Protein AF-E9GP07-F1 (afdb_monomer)

Secondary structure (DSSP, 8-state):
----HHHHHTTT-HHHHHHHHTTS-HHHHHHHHHH-HHHHHHHHTSHHHHHHHHHTTTT--TTTTHHHHTS-S-TT-----HHHHHHHHHHHHHHHHHHHTT---------S-EEEEEE-SSEEEEEEEETTEEEEEEEETTT--EEEEEEESS-EEEEEEEE-SS-EEEEEEE-------

Structure (mmCIF, N/CA/C/O backbone):
data_AF-E9GP07-F1
#
_entry.id   AF-E9GP07-F1
#
loop_
_atom_site.group_PDB
_atom_site.id
_atom_site.type_symbol
_atom_site.label_atom_id
_atom_site.label_alt_id
_atom_site.label_comp_id
_atom_site.label_asym_id
_atom_site.label_entity_id
_atom_site.label_seq_id
_atom_site.pdbx_PDB_ins_code
_atom_site.Cartn_x
_atom_site.Cartn_y
_atom_site.Cartn_z
_atom_site.occupancy
_atom_site.B_iso_or_equiv
_atom_site.auth_seq_id
_atom_site.auth_comp_id
_atom_site.auth_asym_id
_atom_site.auth_atom_id
_atom_site.pdbx_PDB_model_num
ATOM 1 N N . MET A 1 1 ? -20.329 -13.373 42.675 1.00 46.16 1 MET A N 1
ATOM 2 C CA . MET A 1 1 ? -19.946 -12.043 43.193 1.00 46.16 1 MET A CA 1
ATOM 3 C C . MET A 1 1 ? -19.201 -11.348 42.064 1.00 46.16 1 MET A C 1
ATOM 5 O O . MET A 1 1 ? -18.025 -11.612 41.874 1.00 46.16 1 MET A O 1
ATOM 9 N N . GLU A 1 2 ? -19.909 -10.598 41.220 1.00 57.47 2 GLU A N 1
ATOM 10 C CA . GLU A 1 2 ? -19.306 -9.927 40.061 1.00 57.47 2 GLU A CA 1
ATOM 11 C C . GLU A 1 2 ? -18.893 -8.513 40.472 1.00 57.47 2 GLU A C 1
ATOM 13 O O . GLU A 1 2 ? -19.737 -7.681 40.803 1.00 57.47 2 GLU A O 1
ATOM 18 N N . SER A 1 3 ? -17.588 -8.248 40.511 1.00 62.50 3 SER A N 1
ATOM 19 C CA . SER A 1 3 ? -17.051 -6.908 40.727 1.00 62.50 3 SER A CA 1
ATOM 20 C C . SER A 1 3 ? -16.737 -6.266 39.378 1.00 62.50 3 SER A C 1
ATOM 22 O O . SER A 1 3 ? -16.090 -6.858 38.515 1.00 62.50 3 SER A O 1
ATOM 24 N N . ASN A 1 4 ? -17.193 -5.03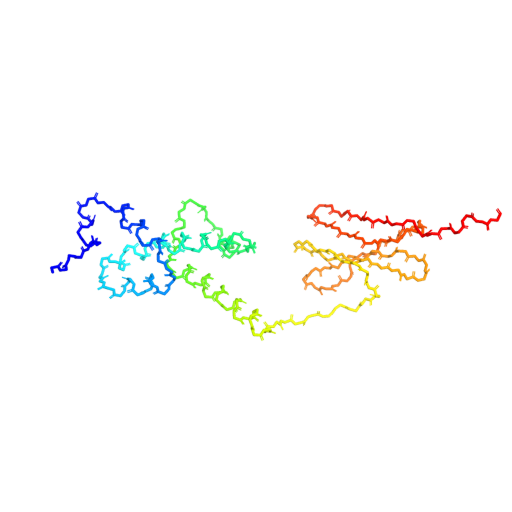0 39.171 1.00 67.75 4 ASN A N 1
ATOM 25 C CA . ASN A 1 4 ? -16.817 -4.259 37.990 1.00 67.75 4 ASN A CA 1
ATOM 26 C C . ASN A 1 4 ? -15.372 -3.766 38.164 1.00 67.75 4 ASN A C 1
ATOM 28 O O . ASN A 1 4 ? -15.100 -2.744 38.801 1.00 67.75 4 ASN A O 1
ATOM 32 N N . ILE A 1 5 ? -14.445 -4.551 37.614 1.00 68.75 5 ILE A N 1
ATOM 33 C CA . ILE A 1 5 ? -12.998 -4.374 37.756 1.00 68.75 5 ILE A CA 1
ATOM 34 C C . ILE A 1 5 ? -12.581 -2.968 37.299 1.00 68.75 5 ILE A C 1
ATOM 36 O O . ILE A 1 5 ? -11.871 -2.275 38.020 1.00 68.75 5 ILE A O 1
ATOM 40 N N . LEU A 1 6 ? -13.077 -2.479 36.157 1.00 63.72 6 LEU A N 1
ATOM 41 C CA . LEU A 1 6 ? -12.648 -1.177 35.631 1.00 63.72 6 LEU A CA 1
ATOM 42 C C . LEU A 1 6 ? -13.259 0.022 36.376 1.00 63.72 6 LEU A C 1
ATOM 44 O O . LEU A 1 6 ? -12.594 1.053 36.492 1.00 63.72 6 LEU A O 1
ATOM 48 N N . SER A 1 7 ? -14.479 -0.084 36.923 1.00 63.19 7 SER A N 1
ATOM 49 C CA . SER A 1 7 ? -15.026 0.991 37.771 1.00 63.19 7 SER A CA 1
ATOM 50 C C . SER A 1 7 ? -14.330 1.055 39.130 1.00 63.19 7 SER A C 1
ATOM 52 O O . SER A 1 7 ? -14.146 2.141 39.672 1.00 63.19 7 SER A O 1
ATOM 54 N N . SER A 1 8 ? -13.903 -0.096 39.660 1.00 61.50 8 SER A N 1
ATOM 55 C CA . SER A 1 8 ? -13.108 -0.179 40.889 1.00 61.50 8 SER A CA 1
ATOM 56 C C . SER A 1 8 ? -11.694 0.389 40.692 1.00 61.50 8 SER A C 1
ATOM 58 O O . SER A 1 8 ? -11.191 1.114 41.548 1.00 61.50 8 SER A O 1
ATOM 60 N N . LEU A 1 9 ? -11.087 0.169 39.520 1.00 59.34 9 LEU A N 1
ATOM 61 C CA . LEU A 1 9 ? -9.743 0.659 39.189 1.00 59.34 9 LEU A CA 1
ATOM 62 C C . LEU A 1 9 ? -9.657 2.181 38.996 1.00 59.34 9 LEU A C 1
ATOM 64 O O . LEU A 1 9 ? -8.570 2.747 39.131 1.00 59.34 9 LEU A O 1
ATOM 68 N N . LYS A 1 10 ? -10.773 2.877 38.731 1.00 53.59 10 LYS A N 1
ATOM 69 C CA . LYS A 1 10 ? -10.783 4.348 38.604 1.00 53.59 10 LYS A CA 1
ATOM 70 C C . LYS A 1 10 ? -10.413 5.055 39.919 1.00 53.59 10 LYS A C 1
ATOM 72 O O . LYS A 1 10 ? -9.945 6.187 39.876 1.00 53.59 10 LYS A O 1
ATOM 77 N N . GLY A 1 11 ? -10.564 4.375 41.059 1.00 58.78 11 GLY A N 1
ATOM 78 C CA . GLY A 1 11 ? -10.185 4.879 42.381 1.00 58.78 11 GLY A CA 1
ATOM 79 C C . GLY A 1 11 ? -8.678 4.909 42.673 1.00 58.78 11 GLY A C 1
ATOM 80 O O . GLY A 1 11 ? -8.304 5.424 43.720 1.00 58.78 11 GLY A O 1
ATOM 81 N N . GLY A 1 12 ? -7.807 4.392 41.789 1.00 60.41 12 GLY A N 1
ATOM 82 C CA . GLY A 1 12 ? -6.355 4.437 42.042 1.00 60.41 12 GLY A CA 1
ATOM 83 C C . GLY A 1 12 ? -5.403 3.936 40.947 1.00 60.41 12 GLY A C 1
ATOM 84 O O . GLY A 1 12 ? -4.208 4.204 41.035 1.00 60.41 12 GLY A O 1
ATOM 85 N N . TYR A 1 13 ? -5.876 3.254 39.895 1.00 73.31 13 TYR A N 1
ATOM 86 C CA . TYR A 1 13 ? -4.998 2.595 38.909 1.00 73.31 13 TYR A CA 1
ATOM 87 C C . TYR A 1 13 ? -5.449 2.782 37.444 1.00 73.31 13 TYR A C 1
ATOM 89 O O . TYR A 1 13 ? -5.662 1.801 36.724 1.00 73.31 13 TYR A O 1
ATOM 97 N N . PRO A 1 14 ? -5.551 4.027 36.937 1.00 72.38 14 PRO A N 1
ATOM 98 C CA . PRO A 1 14 ? -5.977 4.299 35.556 1.00 72.38 14 PRO A CA 1
ATOM 99 C C . PRO A 1 14 ? -5.078 3.640 34.491 1.00 72.38 14 PRO A C 1
ATOM 101 O O . PRO A 1 14 ? -5.548 3.272 33.417 1.00 72.38 14 PRO A O 1
ATOM 104 N N . HIS A 1 15 ? -3.799 3.421 34.802 1.00 76.25 15 HIS A N 1
ATOM 105 C CA . HIS A 1 15 ? -2.839 2.749 33.924 1.00 76.25 15 HIS A CA 1
ATOM 106 C C . HIS A 1 15 ? -3.145 1.254 33.718 1.00 76.25 15 HIS A C 1
ATOM 108 O O . HIS A 1 15 ? -2.849 0.710 32.654 1.00 76.25 15 HIS A O 1
ATOM 114 N N . LEU A 1 16 ? -3.742 0.575 34.708 1.00 80.00 16 LEU A N 1
ATOM 115 C CA . LEU A 1 16 ? -4.163 -0.823 34.566 1.00 80.00 16 LEU A CA 1
ATOM 116 C C . LEU A 1 16 ? -5.397 -0.928 33.672 1.00 80.00 16 LEU A C 1
ATOM 118 O O . LEU A 1 16 ? -5.419 -1.764 32.772 1.00 80.00 16 LEU A O 1
ATOM 122 N N . THR A 1 17 ? -6.370 -0.031 33.858 1.00 79.12 17 THR A N 1
ATOM 123 C CA . THR A 1 17 ? -7.531 0.104 32.965 1.00 79.12 17 THR A CA 1
ATOM 124 C C . THR A 1 17 ? -7.086 0.300 31.518 1.00 79.12 17 THR A C 1
ATOM 126 O O . THR A 1 17 ? -7.582 -0.378 30.620 1.00 79.12 17 THR A O 1
ATOM 129 N N . GLU A 1 18 ? -6.085 1.154 31.291 1.00 78.75 18 GLU A N 1
ATOM 130 C CA . GLU A 1 18 ? -5.510 1.357 29.962 1.00 78.75 18 GLU A CA 1
ATOM 131 C C . GLU A 1 18 ? -4.877 0.087 29.390 1.00 78.75 18 GLU A C 1
ATOM 133 O O . GLU A 1 18 ? -5.113 -0.254 28.233 1.00 78.75 18 GLU A O 1
ATOM 138 N N . LYS A 1 19 ? -4.073 -0.632 30.182 1.00 82.88 19 LYS A N 1
ATOM 139 C CA . LYS A 1 19 ? -3.440 -1.881 29.735 1.00 82.88 19 LYS A CA 1
ATOM 140 C C . LYS A 1 19 ? -4.476 -2.930 29.345 1.00 82.88 19 LYS A C 1
ATOM 142 O O . LYS A 1 19 ? -4.320 -3.538 28.295 1.00 82.88 19 LYS A O 1
ATOM 147 N N . ILE A 1 20 ? -5.528 -3.102 30.145 1.00 85.31 20 ILE A N 1
ATOM 148 C CA . ILE A 1 20 ? -6.597 -4.072 29.877 1.00 85.31 20 ILE A CA 1
ATOM 149 C C . ILE A 1 20 ? -7.334 -3.717 28.582 1.00 85.31 20 ILE A C 1
ATOM 151 O O . ILE A 1 20 ? -7.497 -4.573 27.718 1.00 85.31 20 ILE A O 1
ATOM 155 N N . LEU A 1 21 ? -7.735 -2.453 28.410 1.00 84.56 21 LEU A N 1
ATOM 156 C CA . LEU A 1 21 ? -8.464 -2.021 27.213 1.00 84.56 21 LEU A CA 1
ATOM 157 C C . LEU A 1 21 ? -7.617 -2.110 25.936 1.00 84.56 21 LEU A C 1
ATOM 159 O O . LEU A 1 21 ? -8.155 -2.392 24.871 1.00 84.56 21 LEU A O 1
ATOM 163 N N . ASN A 1 22 ? -6.296 -1.941 26.035 1.00 83.19 22 ASN A N 1
ATOM 164 C CA . ASN A 1 22 ? -5.383 -2.107 24.900 1.00 83.19 22 ASN A CA 1
ATOM 165 C C . ASN A 1 22 ? -5.194 -3.570 24.454 1.00 83.19 22 ASN A C 1
ATOM 167 O O . ASN A 1 22 ? -4.607 -3.796 23.399 1.00 83.19 22 ASN A O 1
ATOM 171 N N . LEU A 1 23 ? -5.672 -4.557 25.222 1.00 85.25 23 LEU A N 1
ATOM 172 C CA . LEU A 1 23 ? -5.679 -5.967 24.804 1.00 85.25 23 LEU A CA 1
ATOM 173 C C . LEU A 1 23 ? -6.883 -6.315 23.919 1.00 85.25 23 LEU A C 1
ATOM 175 O O . LEU A 1 23 ? -6.921 -7.396 23.335 1.00 85.25 23 LEU A O 1
ATOM 179 N N . LEU A 1 24 ? -7.877 -5.428 23.840 1.00 87.19 24 LEU A N 1
ATOM 180 C CA . LEU A 1 24 ? -9.113 -5.677 23.112 1.00 87.19 24 LEU A CA 1
ATOM 181 C C . LEU A 1 24 ? -8.926 -5.474 21.603 1.00 87.19 24 LEU A C 1
ATOM 183 O O . LEU A 1 24 ? -8.203 -4.585 21.151 1.00 87.19 24 LEU A O 1
ATOM 187 N N . ASP A 1 25 ? -9.627 -6.286 20.811 1.00 86.94 25 ASP A N 1
ATOM 188 C CA . ASP A 1 25 ? -9.796 -6.028 19.383 1.00 86.94 25 ASP A CA 1
ATOM 189 C C . ASP A 1 25 ? -10.806 -4.891 19.143 1.00 86.94 25 ASP A C 1
ATOM 191 O O . ASP A 1 25 ? -11.507 -4.457 20.057 1.00 86.94 25 ASP A O 1
ATOM 195 N N . ALA A 1 26 ? -10.905 -4.393 17.905 1.00 84.38 26 ALA A N 1
ATOM 196 C CA . ALA A 1 26 ? -11.781 -3.264 17.579 1.00 84.38 26 ALA A CA 1
ATOM 197 C C . ALA A 1 26 ? -13.243 -3.506 17.989 1.00 84.38 26 ALA A C 1
ATOM 199 O O . ALA A 1 26 ? -13.906 -2.603 18.501 1.00 84.38 26 ALA A O 1
ATOM 200 N N . ARG A 1 27 ? -13.741 -4.736 17.804 1.00 87.06 27 ARG A N 1
ATOM 201 C CA . ARG A 1 27 ? -15.116 -5.100 18.155 1.00 87.06 27 ARG A CA 1
ATOM 202 C C . ARG A 1 27 ? -15.321 -5.136 19.665 1.00 87.06 27 ARG A C 1
ATOM 204 O O . ARG A 1 27 ? -16.298 -4.571 20.151 1.00 87.06 27 ARG A O 1
ATOM 211 N N . SER A 1 28 ? -14.412 -5.759 20.413 1.00 90.44 28 SER A N 1
ATOM 212 C CA . SER A 1 28 ? -14.499 -5.799 21.875 1.00 90.44 28 SER A CA 1
ATOM 213 C C . SER A 1 28 ? -14.303 -4.414 22.482 1.00 90.44 28 SER A C 1
ATOM 215 O O . SER A 1 28 ? -14.985 -4.085 23.446 1.00 90.44 28 SER A O 1
ATOM 217 N N . LEU A 1 29 ? -13.455 -3.570 21.889 1.00 88.06 29 LEU A N 1
ATOM 218 C CA . LEU A 1 29 ? -13.275 -2.178 22.297 1.00 88.06 29 LEU A CA 1
ATOM 219 C C . LEU A 1 29 ? -14.539 -1.340 22.037 1.00 88.06 29 LEU A C 1
ATOM 221 O O . LEU A 1 29 ? -14.928 -0.546 22.888 1.00 88.06 29 LEU A O 1
ATOM 225 N N . ALA A 1 30 ? -15.227 -1.549 20.910 1.00 86.75 30 ALA A N 1
ATOM 226 C CA . ALA A 1 30 ? -16.520 -0.915 20.642 1.00 86.75 30 ALA A CA 1
ATOM 227 C C . ALA A 1 30 ? -17.613 -1.391 21.617 1.00 86.75 30 ALA A C 1
ATOM 229 O O . ALA A 1 30 ? -18.375 -0.581 22.140 1.00 86.75 30 ALA A O 1
ATOM 230 N N . ASN A 1 31 ? -17.658 -2.690 21.927 1.00 89.75 31 ASN A N 1
ATOM 231 C CA . ASN A 1 31 ? -18.582 -3.233 22.926 1.00 89.75 31 ASN A CA 1
ATOM 232 C C . ASN A 1 31 ? -18.287 -2.685 24.333 1.00 89.75 31 ASN A C 1
ATOM 234 O O . ASN A 1 31 ? -19.211 -2.366 25.078 1.00 89.75 31 ASN A O 1
ATOM 238 N N . ALA A 1 32 ? -17.008 -2.527 24.681 1.00 89.00 32 ALA A N 1
ATOM 239 C CA . ALA A 1 32 ? -16.541 -1.985 25.954 1.00 89.00 32 ALA A CA 1
ATOM 240 C C . ALA A 1 32 ? -17.069 -0.557 26.212 1.00 89.00 32 ALA A C 1
ATOM 242 O O . ALA A 1 32 ? -17.393 -0.207 27.346 1.00 89.00 32 ALA A O 1
ATOM 243 N N . GLU A 1 33 ? -17.252 0.260 25.173 1.00 86.69 33 GLU A N 1
ATOM 244 C CA . GLU A 1 33 ? -17.858 1.595 25.300 1.00 86.69 33 GLU A CA 1
ATOM 245 C C . GLU A 1 33 ? -19.346 1.573 25.662 1.00 86.69 33 GLU A C 1
ATOM 247 O O . GLU A 1 33 ? -19.865 2.554 26.199 1.00 86.69 33 GLU A O 1
ATOM 252 N N . LEU A 1 34 ? -20.045 0.481 25.350 1.00 88.44 34 LEU A N 1
ATOM 253 C CA . LEU A 1 34 ? -21.475 0.328 25.612 1.00 88.44 34 LEU A CA 1
ATOM 254 C C . LEU A 1 34 ? -21.757 -0.202 27.022 1.00 88.44 34 LEU A C 1
ATOM 256 O O . LEU A 1 34 ? -22.898 -0.142 27.469 1.00 88.44 34 LEU A O 1
ATOM 260 N N . VAL A 1 35 ? -20.728 -0.667 27.740 1.00 88.12 35 VAL A N 1
ATOM 261 C CA . VAL A 1 35 ? -20.861 -1.234 29.089 1.00 88.12 35 VAL A CA 1
ATOM 262 C C . VAL A 1 35 ? -21.339 -0.181 30.089 1.00 88.12 35 VAL A C 1
ATOM 264 O O . VAL A 1 35 ? -22.315 -0.399 30.803 1.00 88.12 35 VAL A O 1
ATOM 267 N N . CYS A 1 36 ? -20.669 0.976 30.165 1.00 84.81 36 CYS A N 1
ATOM 268 C CA . CYS A 1 36 ? -21.116 2.094 31.000 1.00 84.81 36 CYS A CA 1
ATOM 269 C C . CYS A 1 36 ? -20.471 3.435 30.604 1.00 84.81 36 CYS A C 1
ATOM 271 O O . CYS A 1 36 ? -19.483 3.492 29.869 1.00 84.81 36 CYS A O 1
ATOM 273 N N . ARG A 1 37 ? -20.990 4.547 31.157 1.00 83.44 37 ARG A N 1
ATOM 274 C CA . ARG A 1 37 ? -20.482 5.913 30.896 1.00 83.44 37 ARG A CA 1
ATOM 275 C C . ARG A 1 37 ? -18.993 6.077 31.214 1.00 83.44 37 ARG A C 1
ATOM 277 O O . ARG A 1 37 ? -18.308 6.843 30.544 1.00 83.44 37 ARG A O 1
ATOM 284 N N . GLN A 1 38 ? -18.491 5.371 32.226 1.00 79.75 38 GLN A N 1
ATOM 285 C CA . GLN A 1 38 ? -17.090 5.474 32.635 1.00 79.75 38 GLN A CA 1
ATOM 286 C C . GLN A 1 38 ? -16.150 4.823 31.618 1.00 79.75 38 GLN A C 1
ATOM 288 O O . GLN A 1 38 ? -15.154 5.435 31.245 1.00 79.75 38 GLN A O 1
ATOM 293 N N . TRP A 1 39 ? -16.489 3.625 31.138 1.00 83.12 39 TRP A N 1
ATOM 294 C CA . TRP A 1 39 ? -15.720 2.936 30.101 1.00 83.12 39 TRP A CA 1
ATOM 295 C C . TRP A 1 39 ? -15.730 3.743 28.806 1.00 83.12 39 TRP A C 1
ATOM 297 O O . TRP A 1 39 ? -14.682 3.987 28.213 1.00 83.12 39 TRP A O 1
ATOM 307 N N . ARG A 1 40 ? -16.907 4.262 28.433 1.00 84.62 40 ARG A N 1
ATOM 308 C CA . ARG A 1 40 ? -17.053 5.166 27.293 1.00 84.62 40 ARG A CA 1
ATOM 309 C C . ARG A 1 40 ? -16.152 6.390 27.409 1.00 84.62 40 ARG A C 1
ATOM 311 O O . ARG A 1 40 ? -15.483 6.720 26.442 1.00 84.62 40 ARG A O 1
ATOM 318 N N . SER A 1 41 ? -16.115 7.040 28.572 1.00 81.50 41 SER A N 1
ATOM 319 C CA . SER A 1 41 ? -15.253 8.205 28.810 1.00 81.50 41 SER A CA 1
ATOM 320 C C . SER A 1 41 ? -13.774 7.866 28.633 1.00 81.50 41 SER A C 1
ATOM 322 O O . SER A 1 41 ? -13.056 8.643 28.025 1.00 81.50 41 SER A O 1
ATOM 324 N N . PHE A 1 42 ? -13.328 6.707 29.120 1.00 79.12 42 PHE A N 1
ATOM 325 C CA . PHE A 1 42 ? -11.923 6.305 29.036 1.00 79.12 42 PHE A CA 1
ATOM 326 C C . PHE A 1 42 ? -11.488 5.958 27.601 1.00 79.12 42 PHE A C 1
ATOM 328 O O . PHE A 1 42 ? -10.364 6.232 27.188 1.00 79.12 42 PHE A O 1
ATOM 335 N N . ILE A 1 43 ? -12.385 5.356 26.820 1.00 81.56 43 ILE A N 1
ATOM 336 C CA . ILE A 1 43 ? -12.113 4.989 25.424 1.00 81.56 43 ILE A CA 1
ATOM 337 C C . ILE A 1 43 ? -12.259 6.211 24.495 1.00 81.56 43 ILE A C 1
ATOM 339 O O . ILE A 1 43 ? -11.525 6.326 23.508 1.00 81.56 43 ILE A O 1
ATOM 343 N N . ALA A 1 44 ? -13.161 7.146 24.822 1.00 74.56 44 ALA A N 1
ATOM 344 C CA . ALA A 1 44 ? -13.432 8.354 24.039 1.00 74.56 44 ALA A CA 1
ATOM 345 C C . ALA A 1 44 ? -12.222 9.291 23.904 1.00 74.56 44 ALA A C 1
ATOM 347 O O . ALA A 1 44 ? -12.115 9.967 22.880 1.00 74.56 44 ALA A O 1
ATOM 348 N N . ASP A 1 45 ? -11.280 9.254 24.853 1.00 69.75 45 ASP A N 1
ATOM 349 C CA . ASP A 1 45 ? -10.013 10.003 24.809 1.00 69.75 45 ASP A CA 1
ATOM 350 C C . ASP A 1 45 ? -9.095 9.591 23.634 1.00 69.75 45 ASP A C 1
ATOM 352 O O . ASP A 1 45 ? -8.000 10.128 23.467 1.00 69.75 45 ASP A O 1
ATOM 356 N N . GLY A 1 46 ? -9.493 8.607 22.815 1.00 64.62 46 GLY A N 1
ATOM 357 C CA . GLY A 1 46 ? -8.843 8.255 21.547 1.00 64.62 46 GLY A CA 1
ATOM 358 C C . GLY A 1 46 ? -7.526 7.487 21.694 1.00 64.62 46 GLY A C 1
ATOM 359 O O . GLY A 1 46 ? -7.068 6.860 20.740 1.00 64.62 46 GLY A O 1
ATOM 360 N N . ARG A 1 47 ? -6.936 7.450 22.896 1.00 74.00 47 ARG A N 1
ATOM 361 C CA . ARG A 1 47 ? -5.661 6.768 23.190 1.00 74.00 47 ARG A CA 1
ATOM 362 C C . ARG A 1 47 ? -5.717 5.260 22.940 1.00 74.00 47 ARG A C 1
ATOM 364 O O . ARG A 1 47 ? -4.764 4.710 22.391 1.00 74.00 47 ARG A O 1
ATOM 371 N N . CYS A 1 48 ? -6.832 4.613 23.287 1.00 77.94 48 CYS A N 1
ATOM 372 C CA . CYS A 1 48 ? -7.022 3.176 23.063 1.00 77.94 48 CYS A CA 1
ATOM 373 C C . CYS A 1 48 ? -7.083 2.851 21.561 1.00 77.94 48 CYS A C 1
ATOM 375 O O . CYS A 1 48 ? -6.401 1.944 21.096 1.00 77.94 48 CYS A O 1
ATOM 377 N N . TRP A 1 49 ? -7.820 3.648 20.779 1.00 79.88 49 TRP A N 1
ATOM 378 C CA . TRP A 1 49 ? -7.908 3.481 19.324 1.00 79.88 49 TRP A CA 1
ATOM 379 C C . TRP A 1 49 ? -6.582 3.779 18.616 1.00 79.88 49 TRP A C 1
ATOM 381 O O . TRP A 1 49 ? -6.178 3.017 17.739 1.00 79.88 49 TRP A O 1
ATOM 391 N N . LYS A 1 50 ? -5.862 4.825 19.047 1.00 78.38 50 LYS A N 1
ATOM 392 C CA . LYS A 1 50 ? -4.500 5.127 18.581 1.00 78.38 50 LYS A CA 1
ATOM 393 C C . LYS A 1 50 ? -3.564 3.940 18.797 1.00 78.38 50 LYS A C 1
ATOM 395 O O . LYS A 1 50 ? -2.906 3.499 17.859 1.00 78.38 50 LYS A O 1
ATOM 400 N N . LYS A 1 51 ? -3.501 3.412 20.024 1.00 78.81 51 LYS A N 1
ATOM 401 C CA . LYS A 1 51 ? -2.635 2.274 20.370 1.00 78.81 51 LYS A CA 1
ATOM 402 C C . LYS A 1 51 ? -3.028 1.007 19.620 1.00 78.81 51 LYS A C 1
ATOM 404 O O . LYS A 1 51 ? -2.147 0.357 19.063 1.00 78.81 51 LYS A O 1
ATOM 409 N N . TYR A 1 52 ? -4.323 0.697 19.553 1.00 80.81 52 TYR A N 1
ATOM 410 C CA . TYR A 1 52 ? -4.838 -0.426 18.773 1.00 80.81 52 TYR A CA 1
ATOM 411 C C . TYR A 1 52 ? -4.382 -0.340 17.312 1.00 80.81 52 TYR A C 1
ATOM 413 O O . TYR A 1 52 ? -3.748 -1.270 16.814 1.00 80.81 52 TYR A O 1
ATOM 421 N N . LEU A 1 53 ? -4.616 0.791 16.641 1.00 76.94 53 LEU A N 1
ATOM 422 C CA . LEU A 1 53 ? -4.230 0.961 15.242 1.00 76.94 53 LEU A CA 1
ATOM 423 C C . LEU A 1 53 ? -2.712 0.872 15.060 1.00 76.94 53 LEU A C 1
ATOM 425 O O . LEU A 1 53 ? -2.258 0.068 14.254 1.00 76.94 53 LEU A O 1
ATOM 429 N N . LEU A 1 54 ? -1.915 1.583 15.863 1.00 73.81 54 LEU A N 1
ATOM 430 C CA . LEU A 1 54 ? -0.449 1.513 15.787 1.00 73.81 54 LEU A CA 1
ATOM 431 C C . LEU A 1 54 ? 0.089 0.086 16.008 1.00 73.81 54 LEU A C 1
ATOM 433 O O . LEU A 1 54 ? 1.000 -0.346 15.302 1.00 73.81 54 LEU A O 1
ATOM 437 N N . SER A 1 55 ? -0.504 -0.676 16.934 1.00 73.94 55 SER A N 1
ATOM 438 C CA . SER A 1 55 ? -0.106 -2.064 17.218 1.00 73.94 55 SER A CA 1
ATOM 439 C C . SER A 1 55 ? -0.336 -3.023 16.048 1.00 73.94 55 SER A C 1
ATOM 441 O O . SER A 1 55 ? 0.369 -4.023 15.922 1.00 73.94 55 SER A O 1
ATOM 443 N N . LYS A 1 56 ? -1.273 -2.711 15.143 1.00 67.81 56 LYS A N 1
ATOM 444 C CA . LYS A 1 56 ? -1.561 -3.526 13.955 1.00 67.81 56 LYS A CA 1
ATOM 445 C C . LYS A 1 56 ? -0.527 -3.353 12.835 1.00 67.81 56 LYS A C 1
ATOM 447 O O . LYS A 1 56 ? -0.775 -3.809 11.725 1.00 67.81 56 LYS A O 1
ATOM 452 N N . LYS A 1 57 ? 0.625 -2.715 13.103 1.00 59.84 57 LYS A N 1
ATOM 453 C CA . LYS A 1 57 ? 1.646 -2.364 12.093 1.00 59.84 57 LYS A CA 1
ATOM 454 C C . LYS A 1 57 ? 1.058 -1.577 10.916 1.00 59.84 57 LYS A C 1
ATOM 456 O O . LYS A 1 57 ? 1.546 -1.625 9.793 1.00 59.84 57 LYS A O 1
ATOM 461 N N . VAL A 1 58 ? 0.057 -0.757 11.220 1.00 57.41 58 VAL A N 1
ATOM 462 C CA . VAL A 1 58 ? -0.505 0.331 10.398 1.00 57.41 58 VAL A CA 1
ATOM 463 C C . VAL A 1 58 ? 0.519 1.481 10.264 1.00 57.41 58 VAL A C 1
ATOM 465 O O . VAL A 1 58 ? 0.185 2.650 10.142 1.00 57.41 58 VAL A O 1
ATOM 468 N N . THR A 1 59 ? 1.811 1.168 10.329 1.00 51.06 59 THR A N 1
ATOM 469 C CA . THR A 1 59 ? 2.933 2.105 10.221 1.00 51.06 59 THR A CA 1
ATOM 470 C C . THR A 1 59 ? 3.289 2.397 8.768 1.00 51.06 59 THR A C 1
ATOM 472 O O . THR A 1 59 ? 3.947 3.389 8.488 1.00 51.06 59 THR A O 1
ATOM 475 N N . SER A 1 60 ? 2.857 1.538 7.842 1.00 53.31 60 SER A N 1
ATOM 476 C CA . SER A 1 60 ? 3.308 1.537 6.446 1.00 53.31 60 SER A CA 1
ATOM 477 C C . SER A 1 60 ? 2.300 2.127 5.463 1.00 53.31 60 SER A C 1
ATOM 479 O O . SER A 1 60 ? 2.465 1.942 4.261 1.00 53.31 60 SER A O 1
ATOM 481 N N . ILE A 1 61 ? 1.264 2.831 5.934 1.00 52.31 61 ILE A N 1
ATOM 482 C CA . ILE A 1 61 ? 0.524 3.733 5.046 1.00 52.31 61 ILE A CA 1
ATOM 483 C C . ILE A 1 61 ? 1.188 5.104 5.131 1.00 52.31 61 ILE A C 1
ATOM 485 O O . ILE A 1 61 ? 0.881 5.860 6.061 1.00 52.31 61 ILE A O 1
ATOM 489 N N . PRO A 1 62 ? 2.076 5.454 4.178 1.00 45.91 62 PRO A N 1
ATOM 490 C CA . PRO A 1 62 ? 2.430 6.848 3.989 1.00 45.91 62 PRO A CA 1
ATOM 491 C C . PRO A 1 62 ? 1.110 7.558 3.705 1.00 45.91 62 PRO A C 1
ATOM 493 O O . PRO A 1 62 ? 0.394 7.127 2.802 1.00 45.91 62 PRO A O 1
ATOM 496 N N . ASN A 1 63 ? 0.769 8.565 4.516 1.00 51.53 63 ASN A N 1
ATOM 497 C CA . ASN A 1 63 ? -0.375 9.482 4.371 1.00 51.53 63 ASN A CA 1
ATOM 498 C C . ASN A 1 63 ? -1.503 9.435 5.408 1.00 51.53 63 ASN A C 1
ATOM 500 O O . ASN A 1 63 ? -2.343 10.331 5.341 1.00 51.53 63 ASN A O 1
ATOM 504 N N . ILE A 1 64 ? -1.506 8.542 6.411 1.00 50.78 64 ILE A N 1
ATOM 505 C CA . ILE A 1 64 ? -2.461 8.686 7.541 1.00 50.78 64 ILE A CA 1
ATOM 506 C C . ILE A 1 64 ? -2.302 10.059 8.217 1.00 50.78 64 ILE A C 1
ATOM 508 O O . ILE A 1 64 ? -3.294 10.676 8.597 1.00 50.78 64 ILE A O 1
ATOM 512 N N . PHE A 1 65 ? -1.064 10.560 8.287 1.00 49.69 65 PHE A N 1
ATOM 513 C CA . PHE A 1 65 ? -0.754 11.898 8.789 1.00 49.69 65 PHE A CA 1
ATOM 514 C C . PHE A 1 65 ? -0.794 12.994 7.718 1.00 49.69 65 PHE A C 1
ATOM 516 O O . PHE A 1 65 ? -1.115 14.121 8.059 1.00 49.69 65 PHE A O 1
ATOM 523 N N . SER A 1 66 ? -0.640 12.696 6.423 1.00 48.56 66 SER A N 1
ATOM 524 C CA . SER A 1 66 ? -0.806 13.735 5.386 1.00 48.56 66 SER A CA 1
ATOM 525 C C . SER A 1 66 ? -2.248 14.276 5.299 1.00 48.56 66 SER A C 1
ATOM 527 O O . SER A 1 66 ? -2.470 15.416 4.900 1.00 48.56 66 SER A O 1
ATOM 529 N N . TRP A 1 67 ? -3.248 13.485 5.723 1.00 43.44 67 TRP A N 1
ATOM 530 C CA . TRP A 1 67 ? -4.627 13.965 5.903 1.00 43.44 67 TRP A CA 1
ATOM 531 C C . TRP A 1 67 ? -4.762 14.928 7.092 1.00 43.44 67 TRP A C 1
ATOM 533 O O . TRP A 1 67 ? -5.719 15.695 7.149 1.00 43.44 67 TRP A O 1
ATOM 543 N N . ALA A 1 68 ? -3.819 14.885 8.037 1.00 40.94 68 ALA A N 1
ATOM 544 C CA . ALA A 1 68 ? -3.710 15.809 9.160 1.00 40.94 68 ALA A CA 1
ATOM 545 C C . ALA A 1 68 ? -2.792 17.014 8.851 1.00 40.94 68 ALA A C 1
ATOM 547 O O . ALA A 1 68 ? -2.988 18.080 9.429 1.00 40.94 68 ALA A O 1
ATOM 548 N N . GLU A 1 69 ? -1.841 16.883 7.923 1.00 39.84 69 GLU A N 1
ATOM 549 C CA . GLU A 1 69 ? -0.857 17.923 7.571 1.00 39.84 69 GLU A CA 1
ATOM 550 C C . GLU A 1 69 ? -1.409 19.024 6.646 1.00 39.84 69 GLU A C 1
ATOM 552 O O . GLU A 1 69 ? -0.831 20.103 6.571 1.00 39.84 69 GLU A O 1
ATOM 557 N N . TYR A 1 70 ? -2.569 18.831 6.003 1.00 39.03 70 TYR A N 1
ATOM 558 C CA . TYR A 1 70 ? -3.198 19.864 5.155 1.00 39.03 70 TYR A CA 1
ATOM 559 C C . TYR A 1 70 ? -4.00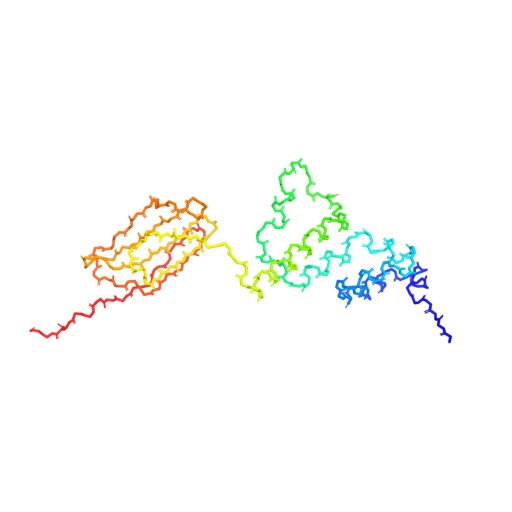7 20.932 5.912 1.00 39.03 70 TYR A C 1
ATOM 561 O O . TYR A 1 70 ? -4.814 21.659 5.334 1.00 39.03 70 TYR A O 1
ATOM 569 N N . SER A 1 71 ? -3.799 21.062 7.214 1.00 39.31 71 SER A N 1
ATOM 570 C CA . SER A 1 71 ? -4.264 22.220 7.972 1.00 39.31 71 SER A CA 1
ATOM 571 C C . SER A 1 71 ? -3.053 22.760 8.702 1.00 39.31 71 SER A C 1
ATOM 573 O O . SER A 1 71 ? -2.557 22.100 9.609 1.00 39.31 71 SER A O 1
ATOM 575 N N . GLY A 1 72 ? -2.527 23.903 8.267 1.00 37.19 72 GLY A N 1
ATOM 576 C CA . GLY A 1 72 ? -1.483 24.604 9.003 1.00 37.19 72 GLY A CA 1
ATOM 577 C C . GLY A 1 72 ? -2.002 24.941 10.395 1.00 37.19 72 GLY A C 1
ATOM 578 O O . GLY A 1 72 ? -3.013 25.621 10.503 1.00 37.19 72 GLY A O 1
ATOM 579 N N . ASP A 1 73 ? -1.391 24.342 11.417 1.00 37.31 73 ASP A N 1
ATOM 580 C CA . ASP A 1 73 ? -1.200 24.907 12.758 1.00 37.31 73 ASP A CA 1
ATOM 581 C C . ASP A 1 73 ? -0.684 23.819 13.711 1.00 37.31 73 ASP A C 1
ATOM 583 O O . ASP A 1 73 ? -1.335 22.786 13.893 1.00 37.31 73 ASP A O 1
ATOM 587 N N . ASN A 1 74 ? 0.493 24.096 14.281 1.00 40.22 74 ASN A N 1
ATOM 588 C CA . ASN A 1 74 ? 1.120 23.560 15.495 1.00 40.22 74 ASN A CA 1
ATOM 589 C C . ASN A 1 74 ? 0.869 22.075 15.846 1.00 40.22 74 ASN A C 1
ATOM 591 O O . ASN A 1 74 ? -0.177 21.683 16.362 1.00 40.22 74 ASN A O 1
ATOM 595 N N . GLU A 1 75 ? 1.913 21.262 15.655 1.00 42.66 75 GLU A N 1
ATOM 596 C CA . GLU A 1 75 ? 1.985 19.814 15.923 1.00 42.66 75 GLU A CA 1
ATOM 597 C C . GLU A 1 75 ? 1.827 19.392 17.397 1.00 42.66 75 GLU A C 1
ATOM 599 O O . GLU A 1 75 ? 1.762 18.197 17.686 1.00 42.66 75 GLU A O 1
ATOM 604 N N . SER A 1 76 ? 1.751 20.313 18.356 1.00 43.03 76 SER A N 1
ATOM 605 C CA . SER A 1 76 ? 1.893 19.953 19.771 1.00 43.03 76 SER A CA 1
ATOM 606 C C . SER A 1 76 ? 0.626 19.439 20.466 1.00 43.03 76 SER A C 1
ATOM 608 O O . SER A 1 76 ? 0.764 18.743 21.466 1.00 43.03 76 SER A O 1
ATOM 610 N N . GLU A 1 77 ? -0.597 19.698 19.983 1.00 44.53 77 GLU A N 1
ATOM 611 C CA . GLU A 1 77 ? -1.813 19.366 20.763 1.00 44.53 77 GLU A CA 1
ATOM 612 C C . GLU A 1 77 ? -3.050 18.983 19.933 1.00 44.53 77 GLU A C 1
ATOM 614 O O . GLU A 1 77 ? -4.192 19.203 20.342 1.00 44.53 77 GLU A O 1
ATOM 619 N N . ARG A 1 78 ? -2.886 18.340 18.771 1.00 52.31 78 ARG A N 1
ATOM 620 C CA . ARG A 1 78 ? -4.057 17.729 18.120 1.00 52.31 78 ARG A CA 1
ATOM 621 C C . ARG A 1 78 ? -4.461 16.458 18.855 1.00 52.31 78 ARG A C 1
ATOM 623 O O . ARG A 1 78 ? -3.998 15.354 18.564 1.00 52.31 78 ARG A O 1
ATOM 630 N N . HIS A 1 79 ? -5.375 16.610 19.808 1.00 56.09 79 HIS A N 1
ATOM 631 C CA . HIS A 1 79 ? -6.169 15.504 20.322 1.00 56.09 79 HIS A CA 1
ATOM 632 C C . HIS A 1 79 ? -7.038 14.952 19.186 1.00 56.09 79 HIS A C 1
ATOM 634 O O . HIS A 1 79 ? -8.174 15.377 18.993 1.00 56.09 79 HIS A O 1
ATOM 640 N N . HIS A 1 80 ? -6.497 13.999 18.419 1.00 64.12 80 HIS A N 1
ATOM 641 C CA . HIS A 1 80 ? -7.297 13.211 17.488 1.00 64.12 80 HIS A CA 1
ATOM 642 C C . HIS A 1 80 ? -8.414 12.539 18.270 1.00 64.12 80 HIS A C 1
ATOM 644 O O . HIS A 1 80 ? -8.172 11.676 19.124 1.00 64.12 80 HIS A O 1
ATOM 650 N N . ASN A 1 81 ? -9.636 12.969 17.983 1.00 70.81 81 ASN A N 1
ATOM 651 C CA . ASN A 1 81 ? -10.805 12.422 18.630 1.00 70.81 81 ASN A CA 1
ATOM 652 C C . ASN A 1 81 ? -11.022 10.982 18.138 1.00 70.81 81 ASN A C 1
ATOM 654 O O . ASN A 1 81 ? -10.453 10.525 17.142 1.00 70.81 81 ASN A O 1
ATOM 658 N N . LYS A 1 82 ? -11.885 10.239 18.830 1.00 76.06 82 LYS A N 1
ATOM 659 C CA . LYS A 1 82 ? -12.260 8.887 18.408 1.00 76.06 82 LYS A CA 1
ATOM 660 C C . LYS A 1 82 ? -12.705 8.823 16.937 1.00 76.06 82 LYS A C 1
ATOM 662 O O . LYS A 1 82 ? -12.406 7.841 16.264 1.00 76.06 82 LYS A O 1
ATOM 667 N N . GLN A 1 83 ? -13.436 9.822 16.439 1.00 78.69 83 GLN A N 1
ATOM 668 C CA . GLN A 1 83 ? -13.983 9.792 15.079 1.00 78.69 83 GLN A CA 1
ATOM 669 C C . GLN A 1 83 ? -12.876 9.761 14.021 1.00 78.69 83 GLN A C 1
ATOM 671 O O . GLN A 1 83 ? -13.015 9.049 13.028 1.00 78.69 83 GLN A O 1
ATOM 676 N N . ASP A 1 84 ? -11.765 10.457 14.248 1.00 77.75 84 ASP A N 1
ATOM 677 C CA . ASP A 1 84 ? -10.617 10.438 13.341 1.00 77.75 84 ASP A CA 1
ATO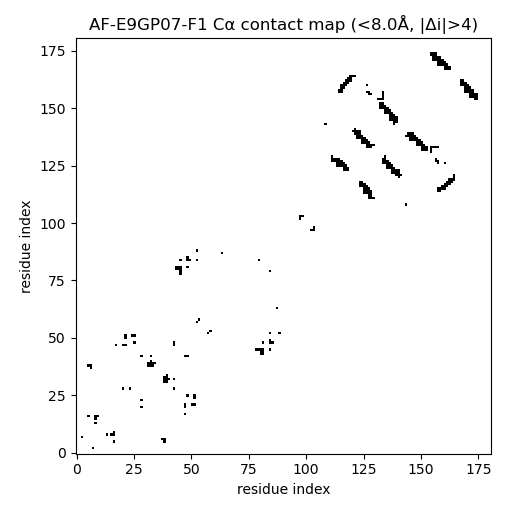M 678 C C . ASP A 1 84 ? -9.967 9.052 13.288 1.00 77.75 84 ASP A C 1
ATOM 680 O O . ASP A 1 84 ? -9.723 8.515 12.205 1.00 77.75 84 ASP A O 1
ATOM 684 N N . TRP A 1 85 ? -9.802 8.402 14.442 1.00 78.50 85 TRP A N 1
ATOM 685 C CA . TRP A 1 85 ? -9.309 7.025 14.494 1.00 78.50 85 TRP A CA 1
ATOM 686 C C . TRP A 1 85 ? -10.274 6.025 13.852 1.00 78.50 85 TRP A C 1
ATOM 688 O O . TRP A 1 85 ? -9.838 5.090 13.181 1.00 78.50 85 TRP A O 1
ATOM 698 N N . MET A 1 86 ? -11.584 6.242 13.985 1.00 81.06 86 MET A N 1
ATOM 699 C CA . MET A 1 86 ? -12.589 5.400 13.333 1.00 81.06 86 MET A CA 1
ATOM 700 C C . MET A 1 86 ? -12.563 5.535 11.808 1.00 81.06 86 MET A C 1
ATOM 702 O O . MET A 1 86 ? -12.751 4.534 11.121 1.00 81.06 86 MET A O 1
ATOM 706 N N . LYS A 1 87 ? -12.284 6.724 11.252 1.00 82.25 87 LYS A N 1
ATOM 707 C CA . LYS A 1 87 ? -12.089 6.888 9.798 1.00 82.25 87 LYS A CA 1
ATOM 708 C C . LYS A 1 87 ? -10.924 6.033 9.302 1.00 82.25 87 LYS A C 1
ATOM 710 O O . LYS A 1 87 ? -11.065 5.341 8.297 1.00 82.25 87 LYS A O 1
ATOM 715 N N . ILE A 1 88 ? -9.807 6.041 10.034 1.00 79.75 88 ILE A N 1
ATOM 716 C CA . ILE A 1 88 ? -8.627 5.224 9.719 1.00 79.75 88 ILE A CA 1
ATOM 717 C C . ILE A 1 88 ? -8.974 3.735 9.817 1.00 79.75 88 ILE A C 1
ATOM 719 O O . ILE A 1 88 ? -8.696 2.979 8.890 1.00 79.75 88 ILE A O 1
ATOM 723 N N . HIS A 1 89 ? -9.627 3.308 10.901 1.00 82.88 89 HIS A N 1
ATOM 724 C CA . HIS A 1 89 ? -10.036 1.913 11.074 1.00 82.88 89 HIS A CA 1
ATOM 725 C C . HIS A 1 89 ? -10.950 1.430 9.937 1.00 82.88 89 HIS A C 1
ATOM 727 O O . HIS A 1 89 ? -10.683 0.395 9.329 1.00 82.88 89 HIS A O 1
ATOM 733 N N . ASN A 1 90 ? -11.973 2.215 9.591 1.00 85.38 90 ASN A N 1
ATOM 734 C CA . ASN A 1 90 ? -12.901 1.895 8.507 1.00 85.38 90 ASN A CA 1
ATOM 735 C C . ASN A 1 90 ? -12.202 1.854 7.144 1.00 85.38 90 ASN A C 1
ATOM 737 O O . ASN A 1 90 ? -12.529 1.013 6.308 1.00 85.38 90 ASN A O 1
ATOM 741 N N . PHE A 1 91 ? -11.233 2.745 6.915 1.00 84.38 91 PHE A N 1
ATOM 742 C CA . PHE A 1 91 ? -10.407 2.715 5.713 1.00 84.38 91 PHE A CA 1
ATOM 743 C C . PHE A 1 91 ? -9.639 1.392 5.601 1.00 84.38 91 PHE A C 1
ATOM 745 O O . PHE A 1 91 ? -9.671 0.773 4.541 1.00 84.38 9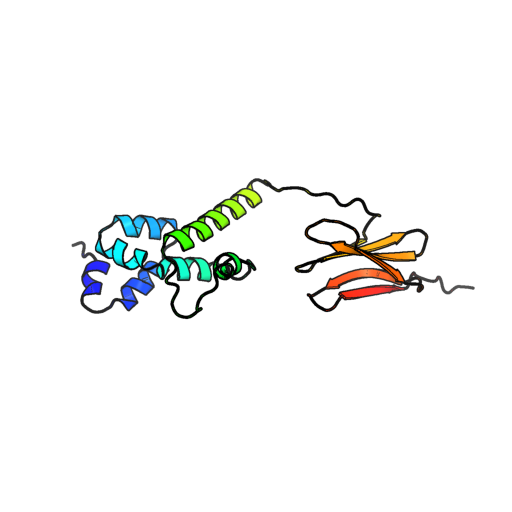1 PHE A O 1
ATOM 752 N N . TYR A 1 92 ? -9.008 0.927 6.685 1.00 81.88 92 TYR A N 1
ATOM 753 C CA . TYR A 1 92 ? -8.297 -0.355 6.696 1.00 81.88 92 TYR A CA 1
ATOM 754 C C . TYR A 1 92 ? -9.216 -1.545 6.480 1.00 81.88 92 TYR A C 1
ATOM 756 O O . TYR A 1 92 ? -8.881 -2.414 5.681 1.00 81.88 92 TYR A O 1
ATOM 764 N N . GLN A 1 93 ? -10.375 -1.565 7.140 1.00 85.62 93 GLN A N 1
ATOM 765 C CA . GLN A 1 93 ? -11.342 -2.641 6.953 1.00 85.62 93 GLN A CA 1
ATOM 766 C C . GLN A 1 93 ? -11.775 -2.717 5.487 1.00 85.62 93 GLN A C 1
ATOM 768 O O . GLN A 1 93 ? -11.706 -3.774 4.871 1.00 85.62 93 GLN A O 1
ATOM 773 N N . LYS A 1 94 ? -12.103 -1.567 4.888 1.00 87.75 94 LYS A N 1
ATOM 774 C CA . LYS A 1 94 ? -12.458 -1.487 3.470 1.00 87.75 94 LYS A CA 1
ATOM 775 C C . LYS A 1 94 ? -11.301 -1.888 2.554 1.00 87.75 94 LYS A C 1
ATOM 777 O O . LYS A 1 94 ? -11.531 -2.529 1.534 1.00 87.75 94 LYS A O 1
ATOM 782 N N . LEU A 1 95 ? -10.071 -1.493 2.880 1.00 86.31 95 LEU A N 1
ATOM 783 C CA . LEU A 1 95 ? -8.886 -1.886 2.124 1.00 86.31 95 LEU A CA 1
ATOM 784 C C . LEU A 1 95 ? -8.719 -3.409 2.154 1.00 86.31 95 LEU A C 1
ATOM 786 O O . LEU A 1 95 ? -8.550 -4.014 1.101 1.00 86.31 95 LEU A O 1
ATOM 790 N N . GLU A 1 96 ? -8.815 -4.030 3.328 1.00 86.69 96 GLU A N 1
ATOM 791 C CA . GLU A 1 96 ? -8.730 -5.482 3.494 1.00 86.69 96 GLU A CA 1
ATOM 792 C C . GLU A 1 96 ? -9.860 -6.213 2.758 1.00 86.69 96 GLU A C 1
ATOM 794 O O . GLU A 1 96 ? -9.604 -7.184 2.045 1.00 86.69 96 GLU A O 1
ATOM 799 N N . ASP A 1 97 ? -11.090 -5.712 2.850 1.00 91.19 97 ASP A N 1
ATOM 800 C CA . ASP A 1 97 ? -12.238 -6.267 2.133 1.00 91.19 97 ASP A CA 1
ATOM 801 C C . ASP A 1 97 ? -12.046 -6.162 0.614 1.00 91.19 97 ASP A C 1
ATOM 803 O O . ASP A 1 97 ? -12.319 -7.117 -0.116 1.00 91.19 97 ASP A O 1
ATOM 807 N N . ASN A 1 98 ? -11.510 -5.039 0.122 1.00 92.12 98 ASN A N 1
ATOM 808 C CA . ASN A 1 98 ? -11.164 -4.864 -1.287 1.00 92.12 98 ASN A CA 1
ATOM 809 C C . ASN A 1 98 ? -10.094 -5.868 -1.738 1.00 92.12 98 ASN A C 1
ATOM 811 O O . ASN A 1 98 ? -10.231 -6.460 -2.807 1.00 92.12 98 ASN A O 1
ATOM 815 N N . TRP A 1 99 ? -9.059 -6.102 -0.921 1.00 89.06 99 TRP A N 1
ATOM 816 C CA . TRP A 1 99 ? -8.039 -7.117 -1.200 1.00 89.06 99 TRP A CA 1
ATOM 817 C C . TRP A 1 99 ? -8.634 -8.528 -1.243 1.00 89.06 99 TRP A C 1
ATOM 819 O O . TRP A 1 99 ? -8.356 -9.275 -2.179 1.00 89.06 99 TRP A O 1
ATOM 829 N N . ARG A 1 100 ? -9.493 -8.887 -0.281 1.00 93.25 100 ARG A N 1
ATOM 830 C CA . ARG A 1 100 ? -10.143 -10.209 -0.213 1.00 93.25 100 ARG A CA 1
ATOM 831 C C . ARG A 1 100 ? -11.128 -10.457 -1.355 1.00 93.25 100 ARG A C 1
ATOM 833 O O . ARG A 1 100 ? -11.269 -11.589 -1.801 1.00 93.25 100 ARG A O 1
ATOM 840 N N . SER A 1 101 ? -11.807 -9.410 -1.816 1.00 95.69 101 SER A N 1
ATOM 841 C CA . SER A 1 101 ? -12.806 -9.478 -2.892 1.00 95.69 101 SER A CA 1
ATOM 842 C C . SER A 1 101 ? -12.238 -9.205 -4.288 1.00 95.69 101 SER A C 1
ATOM 844 O O . SER A 1 101 ? -12.996 -9.199 -5.255 1.00 95.69 101 SER A O 1
ATOM 846 N N . ALA A 1 102 ? -10.927 -8.958 -4.405 1.00 92.62 102 ALA A N 1
ATOM 847 C CA . ALA A 1 102 ? -10.277 -8.504 -5.636 1.00 92.62 102 ALA A CA 1
ATOM 848 C C . ALA A 1 102 ? -10.901 -7.223 -6.239 1.00 92.62 102 ALA A C 1
ATOM 850 O O . ALA A 1 102 ? -10.815 -6.975 -7.442 1.00 92.62 102 ALA A O 1
ATOM 851 N N . SER A 1 103 ? -11.502 -6.377 -5.398 1.00 93.06 103 SER A N 1
ATOM 852 C CA . SER A 1 103 ? -12.056 -5.079 -5.785 1.00 93.06 103 SER A CA 1
ATOM 853 C C . SER A 1 103 ? -10.924 -4.063 -5.946 1.00 93.06 103 SER A C 1
ATOM 855 O O . SER A 1 103 ? -10.559 -3.338 -5.017 1.00 93.06 103 SER A O 1
ATOM 857 N N . CYS A 1 104 ? -10.315 -4.035 -7.132 1.00 88.56 104 CYS A N 1
ATOM 858 C CA . CYS A 1 104 ? -9.219 -3.129 -7.457 1.00 88.56 104 CYS A CA 1
ATOM 859 C C . CYS A 1 104 ? -9.523 -2.274 -8.692 1.00 88.56 104 CYS A C 1
ATOM 861 O O . CYS A 1 104 ? -10.183 -2.696 -9.642 1.00 88.56 104 CYS A O 1
ATOM 863 N N . ARG A 1 105 ? -9.012 -1.039 -8.691 1.00 89.56 105 ARG A N 1
ATOM 864 C CA . ARG A 1 105 ? -9.035 -0.182 -9.877 1.00 89.56 105 ARG A CA 1
ATOM 865 C C . ARG A 1 105 ? -7.831 -0.521 -10.745 1.00 89.56 105 ARG A C 1
ATOM 867 O O . ARG A 1 105 ? -6.698 -0.279 -10.342 1.00 89.56 105 ARG A O 1
ATOM 874 N N . GLN A 1 106 ? -8.081 -1.028 -11.944 1.00 90.12 106 GLN A N 1
ATOM 875 C CA . GLN A 1 106 ? -7.026 -1.309 -12.911 1.00 90.12 106 GLN A CA 1
ATOM 876 C C . GLN A 1 106 ? -6.732 -0.068 -13.760 1.00 90.12 106 GLN A C 1
ATOM 878 O O . GLN A 1 106 ? -7.641 0.620 -14.226 1.00 90.12 106 GLN A O 1
ATOM 883 N N . GLN A 1 107 ? -5.449 0.217 -13.960 1.00 91.12 107 GLN A N 1
ATOM 884 C CA . GLN A 1 107 ? -4.962 1.227 -14.894 1.00 91.12 107 GLN A CA 1
ATOM 885 C C . GLN A 1 107 ? -3.901 0.583 -15.782 1.00 91.12 107 GLN A C 1
ATOM 887 O O . GLN A 1 107 ? -3.108 -0.232 -15.312 1.00 91.12 107 GLN A O 1
ATOM 892 N N . LYS A 1 108 ? -3.909 0.920 -17.073 1.00 90.56 108 LYS A N 1
ATOM 893 C CA . LYS A 1 108 ? -3.042 0.294 -18.071 1.00 90.56 108 LYS A CA 1
ATOM 894 C C . LYS A 1 108 ? -2.083 1.318 -18.659 1.00 90.56 108 LYS A C 1
ATOM 896 O O . LYS A 1 108 ? -2.515 2.355 -19.151 1.00 90.56 108 LYS A O 1
ATOM 901 N N . ILE A 1 109 ? -0.802 0.968 -18.671 1.00 92.19 109 ILE A N 1
ATOM 902 C CA . ILE A 1 109 ? 0.238 1.670 -19.422 1.00 92.19 109 ILE A CA 1
ATOM 903 C C . ILE A 1 109 ? 0.532 0.845 -20.675 1.00 92.19 109 ILE A C 1
ATOM 905 O O . ILE A 1 109 ? 0.792 -0.356 -20.584 1.00 92.19 109 ILE A O 1
ATOM 909 N N . VAL A 1 110 ? 0.468 1.468 -21.852 1.00 89.38 110 VAL A N 1
ATOM 910 C CA . VAL A 1 110 ? 0.894 0.824 -23.101 1.00 89.38 110 VAL A CA 1
ATOM 911 C C . VAL A 1 110 ? 2.408 0.971 -23.210 1.00 89.38 110 VAL A C 1
ATOM 913 O O . VAL A 1 110 ? 2.923 2.080 -23.320 1.00 89.38 110 VAL A O 1
ATOM 916 N N . ASN A 1 111 ? 3.123 -0.150 -23.157 1.00 88.12 111 ASN A N 1
ATOM 917 C CA . ASN A 1 111 ? 4.578 -0.187 -23.241 1.00 88.12 111 ASN A CA 1
ATOM 918 C C . ASN A 1 111 ? 5.048 -1.394 -24.069 1.00 88.12 111 ASN A C 1
ATOM 920 O O . ASN A 1 111 ? 4.258 -2.289 -24.374 1.00 88.12 111 ASN A O 1
ATOM 924 N N . TYR A 1 112 ? 6.342 -1.436 -24.400 1.00 86.69 112 TYR A N 1
ATOM 925 C CA . TYR A 1 112 ? 6.992 -2.663 -24.859 1.00 86.69 112 TYR A CA 1
ATOM 926 C C . TYR A 1 112 ? 6.889 -3.762 -23.788 1.00 86.69 112 TYR A C 1
ATOM 928 O O . TYR A 1 112 ? 6.501 -3.517 -22.642 1.00 86.69 112 TYR A O 1
ATOM 936 N N . LYS A 1 113 ? 7.273 -4.991 -24.147 1.00 89.12 113 LYS A N 1
ATOM 937 C CA . LYS A 1 113 ? 7.306 -6.123 -23.214 1.00 89.12 113 LYS A CA 1
ATOM 938 C C . LYS A 1 113 ? 8.364 -5.895 -22.125 1.00 89.12 113 LYS A C 1
ATOM 940 O O . LYS A 1 113 ? 9.524 -6.271 -22.292 1.00 89.12 113 LYS A O 1
ATOM 945 N N . ALA A 1 114 ? 7.955 -5.254 -21.033 1.00 90.50 114 ALA A N 1
ATOM 946 C CA . ALA A 1 114 ? 8.809 -4.991 -19.885 1.00 90.50 114 ALA A CA 1
ATOM 947 C C . ALA A 1 114 ? 9.271 -6.312 -19.252 1.00 90.50 114 ALA A C 1
ATOM 949 O O . ALA A 1 114 ? 8.503 -7.270 -19.141 1.00 90.50 114 ALA A O 1
ATOM 950 N N . LYS A 1 115 ? 10.548 -6.363 -18.877 1.00 90.19 115 LYS A N 1
ATOM 951 C CA . LYS A 1 115 ? 11.186 -7.504 -18.210 1.00 90.19 115 LYS A CA 1
ATOM 952 C C . LYS A 1 115 ? 11.135 -7.359 -16.700 1.00 90.19 115 LYS A C 1
ATOM 954 O O . LYS A 1 115 ? 10.847 -8.326 -16.005 1.00 90.19 115 LYS A O 1
ATOM 959 N N . CYS A 1 116 ? 11.362 -6.147 -16.223 1.00 91.44 116 CYS A N 1
ATOM 960 C CA . CYS A 1 116 ? 11.294 -5.787 -14.821 1.00 91.44 116 CYS A CA 1
ATOM 961 C C . CYS A 1 116 ? 10.784 -4.350 -14.688 1.00 91.44 116 CYS A C 1
ATOM 963 O O . CYS A 1 116 ? 10.780 -3.568 -15.648 1.00 91.44 116 CYS A O 1
ATOM 965 N N . PHE A 1 117 ? 10.302 -4.027 -13.495 1.00 94.50 117 PHE A N 1
ATOM 966 C CA . PHE A 1 117 ? 9.889 -2.684 -13.128 1.00 94.50 117 PHE A CA 1
ATOM 967 C C . PHE A 1 117 ? 10.207 -2.445 -11.654 1.00 94.50 117 PHE A C 1
ATOM 969 O O . PHE A 1 117 ? 10.236 -3.392 -10.871 1.00 94.50 117 PHE A O 1
ATOM 976 N N . SER A 1 118 ? 10.407 -1.186 -11.287 1.00 95.19 118 SER A N 1
ATOM 977 C CA . SER A 1 118 ? 10.417 -0.737 -9.895 1.00 95.19 118 SER A CA 1
ATOM 978 C C . SER A 1 118 ? 9.649 0.582 -9.789 1.00 95.19 118 SER A C 1
ATOM 980 O O . SER A 1 118 ? 9.321 1.203 -10.804 1.00 95.19 118 SER A O 1
ATOM 982 N N . MET A 1 119 ? 9.259 0.981 -8.586 1.00 94.50 119 MET A N 1
ATOM 983 C CA . MET A 1 119 ? 8.416 2.153 -8.370 1.00 94.50 119 MET A CA 1
ATOM 984 C C . MET A 1 119 ? 8.713 2.780 -7.016 1.00 94.50 119 MET A C 1
ATOM 986 O O . MET A 1 119 ? 8.756 2.084 -6.006 1.00 94.50 119 MET A O 1
ATOM 990 N N . ASN A 1 120 ? 8.785 4.107 -6.994 1.00 91.62 120 ASN A N 1
ATOM 991 C CA . ASN A 1 120 ? 8.884 4.889 -5.769 1.00 91.62 120 ASN A CA 1
ATOM 992 C C . ASN A 1 120 ? 7.603 5.710 -5.529 1.00 91.62 120 ASN A C 1
ATOM 994 O O . ASN A 1 120 ? 6.517 5.418 -6.055 1.00 91.62 120 ASN A O 1
ATOM 998 N N . THR A 1 121 ? 7.683 6.738 -4.687 1.00 87.50 121 THR A N 1
ATOM 999 C CA . THR A 1 121 ? 6.528 7.574 -4.330 1.00 87.50 121 THR A CA 1
ATOM 1000 C C . THR A 1 121 ? 5.953 8.362 -5.516 1.00 87.50 121 THR A C 1
ATOM 1002 O O . THR A 1 121 ? 4.743 8.606 -5.559 1.00 87.50 121 THR A O 1
ATOM 1005 N N . THR A 1 122 ? 6.774 8.708 -6.513 1.00 90.12 122 THR A N 1
ATOM 1006 C CA . THR A 1 122 ? 6.407 9.633 -7.602 1.00 90.12 122 THR A CA 1
ATOM 1007 C C . THR A 1 122 ? 6.469 9.020 -8.996 1.00 90.12 122 THR A C 1
ATOM 1009 O O . THR A 1 122 ? 5.738 9.459 -9.889 1.00 90.12 122 THR A O 1
ATOM 1012 N N . LYS A 1 123 ? 7.302 7.998 -9.195 1.00 93.56 123 LYS A N 1
ATOM 1013 C CA . LYS A 1 123 ? 7.678 7.476 -10.508 1.00 93.56 123 LYS A CA 1
ATOM 1014 C C . LYS A 1 123 ? 7.614 5.961 -10.565 1.00 93.56 123 LYS A C 1
ATOM 1016 O O . LYS A 1 123 ? 7.819 5.270 -9.572 1.00 93.56 123 LYS A O 1
ATOM 1021 N N . ILE A 1 124 ? 7.356 5.462 -11.767 1.00 95.38 124 ILE A N 1
ATOM 1022 C CA . ILE A 1 124 ? 7.461 4.051 -12.135 1.00 95.38 124 ILE A CA 1
ATOM 1023 C C . ILE A 1 124 ? 8.605 3.938 -13.139 1.00 95.38 124 ILE A C 1
ATOM 1025 O O . ILE A 1 124 ? 8.682 4.721 -14.084 1.00 95.38 124 ILE A O 1
ATOM 1029 N N . PHE A 1 125 ? 9.472 2.954 -12.962 1.00 95.00 125 PHE A N 1
ATOM 1030 C CA . PHE A 1 125 ? 10.567 2.635 -13.865 1.00 95.00 125 PHE A CA 1
ATOM 1031 C C . PHE A 1 125 ? 10.308 1.272 -14.485 1.00 95.00 125 PHE A C 1
ATOM 1033 O O . PHE A 1 125 ? 9.991 0.320 -13.781 1.00 95.00 125 PHE A O 1
ATOM 1040 N N . THR A 1 126 ? 10.445 1.159 -15.799 1.00 94.81 126 THR A N 1
ATOM 1041 C CA . THR A 1 126 ? 10.304 -0.114 -16.517 1.00 94.81 126 THR A CA 1
ATOM 1042 C C . THR A 1 126 ? 11.526 -0.331 -17.384 1.00 94.81 126 THR A C 1
ATOM 1044 O O . THR A 1 126 ? 11.893 0.599 -18.096 1.00 94.81 126 THR A O 1
ATOM 1047 N N . ALA A 1 127 ? 12.091 -1.535 -17.404 1.00 92.19 127 ALA A N 1
ATOM 1048 C CA . ALA A 1 127 ? 13.122 -1.902 -18.371 1.00 92.19 127 ALA A CA 1
ATOM 1049 C C . ALA A 1 127 ? 12.665 -3.023 -19.293 1.00 92.19 127 ALA A C 1
ATOM 1051 O O . ALA A 1 127 ? 11.861 -3.889 -18.934 1.00 92.19 127 ALA A O 1
ATOM 1052 N N . GLY A 1 128 ? 13.200 -3.016 -20.505 1.00 89.38 128 GLY A N 1
ATOM 1053 C CA . GLY A 1 128 ? 13.004 -4.078 -21.476 1.00 89.38 128 GLY A CA 1
ATOM 1054 C C . GLY A 1 128 ? 13.888 -3.885 -22.692 1.00 89.38 128 GLY A C 1
ATOM 1055 O O . GLY A 1 128 ? 14.685 -2.954 -22.762 1.00 89.38 128 GLY A O 1
ATOM 1056 N N . TYR A 1 129 ? 13.753 -4.808 -23.634 1.00 86.25 129 TYR A N 1
ATOM 1057 C CA . TYR A 1 129 ? 14.632 -4.907 -24.788 1.00 86.25 129 TYR A CA 1
ATOM 1058 C C . TYR A 1 129 ? 13.819 -4.688 -26.060 1.00 86.25 129 TYR A C 1
ATOM 1060 O O . TYR A 1 1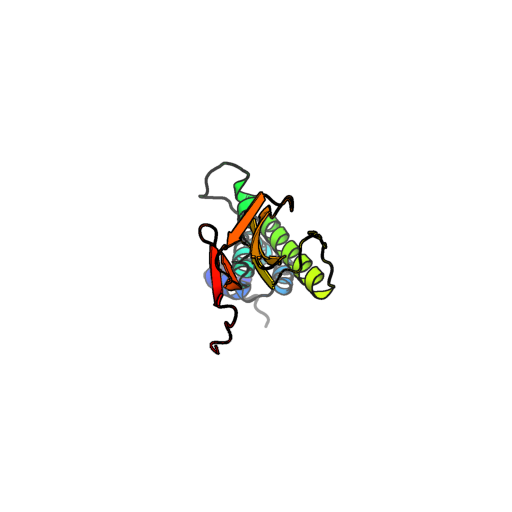29 ? 12.825 -5.386 -26.284 1.00 86.25 129 TYR A O 1
ATOM 1068 N N . VAL A 1 130 ? 14.217 -3.705 -26.860 1.00 84.94 130 VAL A N 1
ATOM 1069 C CA . VAL A 1 130 ? 13.564 -3.326 -28.118 1.00 84.94 130 VAL A CA 1
ATOM 1070 C C . VAL A 1 130 ? 14.664 -3.148 -29.156 1.00 84.94 130 VAL A C 1
ATOM 1072 O O . VAL A 1 130 ? 15.633 -2.454 -28.884 1.00 84.94 130 VAL A O 1
ATOM 1075 N N . GLU A 1 131 ? 14.543 -3.803 -30.313 1.00 82.81 131 GLU A N 1
ATOM 1076 C CA . GLU A 1 131 ? 15.472 -3.630 -31.450 1.00 82.81 131 GLU A CA 1
ATOM 1077 C C . GLU A 1 131 ? 16.966 -3.728 -31.080 1.00 82.81 131 GLU A C 1
ATOM 1079 O O . GLU A 1 131 ? 17.798 -2.946 -31.524 1.00 82.81 131 GLU A O 1
ATOM 1084 N N . ASN A 1 132 ? 17.325 -4.719 -30.262 1.00 77.25 132 ASN A N 1
ATOM 1085 C CA . ASN A 1 132 ? 18.691 -4.939 -29.774 1.00 77.25 132 ASN A CA 1
ATOM 1086 C C . ASN A 1 132 ? 19.257 -3.875 -28.817 1.00 77.25 132 ASN A C 1
ATOM 1088 O O . ASN A 1 132 ? 20.454 -3.892 -28.524 1.00 77.25 132 ASN A O 1
ATOM 1092 N N . GLN A 1 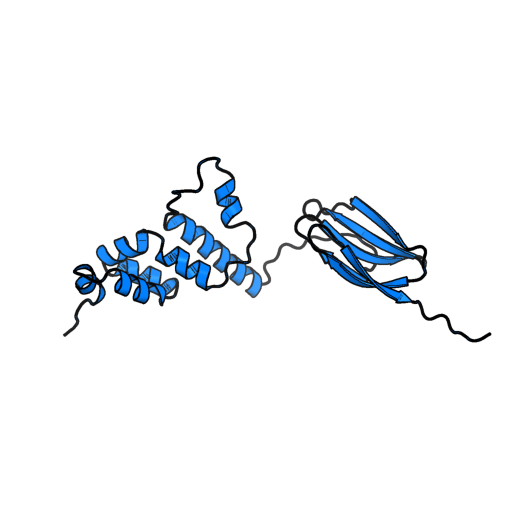133 ? 18.404 -3.008 -28.275 1.00 80.62 133 GLN A N 1
ATOM 1093 C CA . GLN A 1 133 ? 18.773 -2.011 -27.278 1.00 80.62 133 GLN A CA 1
ATOM 1094 C C . GLN A 1 133 ? 17.998 -2.215 -25.981 1.00 80.62 133 GLN A C 1
ATOM 1096 O O . GLN A 1 133 ? 16.803 -2.541 -25.971 1.00 80.62 133 GLN A O 1
ATOM 1101 N N . CYS A 1 134 ? 18.693 -2.018 -24.864 1.00 85.69 134 CYS A N 1
ATOM 1102 C CA . CYS A 1 134 ? 18.053 -1.974 -23.563 1.00 85.69 134 CYS A CA 1
ATOM 1103 C C . CYS A 1 134 ? 17.463 -0.581 -23.337 1.00 85.69 134 CYS A C 1
ATOM 1105 O O . CYS A 1 134 ? 18.180 0.417 -23.388 1.00 85.69 134 CYS A O 1
ATOM 1107 N N . ILE A 1 135 ? 16.154 -0.519 -23.087 1.00 89.56 135 ILE A N 1
ATOM 1108 C CA . ILE A 1 135 ? 15.423 0.726 -22.851 1.00 89.56 135 ILE A CA 1
ATOM 1109 C C . ILE A 1 135 ? 14.859 0.710 -21.439 1.00 89.56 135 ILE A C 1
ATOM 1111 O O . ILE A 1 135 ? 14.059 -0.167 -21.093 1.00 89.56 135 ILE A O 1
ATOM 1115 N N . ILE A 1 136 ? 15.193 1.731 -20.659 1.00 92.00 136 ILE A N 1
ATOM 1116 C CA . ILE A 1 136 ? 14.539 2.052 -19.394 1.00 92.00 136 ILE A CA 1
ATOM 1117 C C . ILE A 1 136 ? 13.603 3.234 -19.627 1.00 92.00 136 ILE A C 1
ATOM 1119 O O . ILE A 1 136 ? 14.027 4.281 -20.102 1.00 92.00 136 ILE A O 1
ATOM 1123 N N . LYS A 1 137 ? 12.329 3.101 -19.272 1.00 93.81 137 LYS A N 1
ATOM 1124 C CA . LYS A 1 137 ? 11.370 4.210 -19.293 1.00 93.81 137 LYS A CA 1
ATOM 1125 C C . LYS A 1 137 ? 10.982 4.622 -17.890 1.00 93.81 137 LYS A C 1
ATOM 1127 O O . LYS A 1 137 ? 10.738 3.771 -17.036 1.00 93.81 137 LYS A O 1
ATOM 1132 N N . THR A 1 138 ? 10.869 5.927 -17.693 1.00 95.00 138 THR A N 1
ATOM 1133 C CA . THR A 1 138 ? 10.336 6.541 -16.482 1.00 95.00 138 THR A CA 1
ATOM 1134 C C . THR A 1 138 ? 8.943 7.071 -16.763 1.00 95.00 138 THR A C 1
ATOM 1136 O O . THR A 1 138 ? 8.727 7.798 -17.733 1.00 95.00 138 THR A O 1
ATOM 1139 N N . TRP A 1 139 ? 8.007 6.739 -15.886 1.00 95.94 139 TRP A N 1
ATOM 1140 C CA . TRP A 1 139 ? 6.611 7.133 -15.968 1.00 95.94 139 TRP A CA 1
ATOM 1141 C C . TRP A 1 139 ? 6.220 7.897 -14.717 1.00 95.94 139 TRP A C 1
ATOM 1143 O O . TRP A 1 139 ? 6.614 7.533 -13.608 1.00 95.94 139 TRP A O 1
ATOM 1153 N N . ASN A 1 140 ? 5.377 8.907 -14.877 1.00 94.62 140 ASN A N 1
ATOM 1154 C CA . ASN A 1 140 ? 4.753 9.568 -13.746 1.00 94.62 140 ASN A CA 1
ATOM 1155 C C . ASN A 1 140 ? 3.736 8.625 -13.082 1.00 94.62 140 ASN A C 1
ATOM 1157 O O . ASN A 1 140 ? 2.817 8.146 -13.744 1.00 94.62 140 ASN A O 1
ATOM 1161 N N . ARG A 1 141 ? 3.830 8.382 -11.772 1.00 91.56 141 ARG A N 1
ATOM 1162 C CA . ARG A 1 141 ? 2.928 7.449 -11.070 1.00 91.56 141 ARG A CA 1
ATOM 1163 C C . ARG A 1 141 ? 1.471 7.926 -11.027 1.00 91.56 141 ARG A C 1
ATOM 1165 O O . ARG A 1 141 ? 0.567 7.098 -10.962 1.00 91.56 141 ARG A O 1
ATOM 1172 N N . LYS A 1 142 ? 1.229 9.243 -11.036 1.00 91.00 142 LYS A N 1
ATOM 1173 C CA . LYS A 1 142 ? -0.124 9.818 -10.946 1.00 91.00 142 LYS A CA 1
ATOM 1174 C C . LYS A 1 142 ? -0.790 9.931 -12.314 1.00 91.00 142 LYS A C 1
ATOM 1176 O O . LYS A 1 142 ? -1.934 9.514 -12.462 1.00 91.00 142 LYS A O 1
ATOM 1181 N N . SER A 1 143 ? -0.095 10.514 -13.292 1.00 93.19 143 SER A N 1
ATOM 1182 C CA . SER A 1 143 ? -0.650 10.748 -14.634 1.00 93.19 143 SER A CA 1
ATOM 1183 C C . SER A 1 143 ? -0.441 9.580 -15.597 1.00 93.19 143 SER A C 1
ATOM 1185 O O . SER A 1 143 ? -1.124 9.507 -16.613 1.00 93.19 143 SER A O 1
ATOM 1187 N N . LEU A 1 144 ? 0.474 8.657 -15.277 1.00 94.19 144 LEU A N 1
ATOM 1188 C CA . LEU A 1 144 ? 0.872 7.519 -16.114 1.00 94.19 144 LEU A CA 1
ATOM 1189 C C . LEU A 1 144 ? 1.483 7.914 -17.468 1.00 94.19 144 LEU A C 1
ATOM 1191 O O . LEU A 1 144 ? 1.598 7.081 -18.367 1.00 94.19 144 LEU A O 1
ATOM 1195 N N . HIS A 1 145 ? 1.913 9.170 -17.620 1.00 94.44 145 HIS A N 1
ATOM 1196 C CA . HIS A 1 145 ? 2.630 9.628 -18.805 1.00 94.44 145 HIS A CA 1
ATOM 1197 C C . HIS A 1 145 ? 4.111 9.250 -18.749 1.00 94.44 145 HIS A C 1
ATOM 1199 O O . HIS A 1 145 ? 4.737 9.282 -17.688 1.00 94.44 145 HIS A O 1
ATOM 1205 N N . CYS A 1 146 ? 4.665 8.903 -19.912 1.00 94.50 146 CYS A N 1
ATOM 1206 C CA . CYS A 1 146 ? 6.092 8.658 -20.078 1.00 94.50 146 CYS A CA 1
ATOM 1207 C C . CYS A 1 146 ? 6.842 9.990 -19.975 1.00 94.50 146 CYS A C 1
ATOM 1209 O O . CYS A 1 146 ? 6.587 10.898 -20.762 1.00 94.50 146 CYS A O 1
ATOM 1211 N N . GLU A 1 147 ? 7.755 10.104 -19.015 1.00 93.69 147 GLU A N 1
ATOM 1212 C CA . GLU A 1 147 ? 8.536 11.322 -18.783 1.00 93.69 147 GLU A CA 1
ATOM 1213 C C . GLU A 1 147 ? 9.893 11.263 -19.486 1.00 93.69 147 GLU A C 1
ATOM 1215 O O . GLU A 1 147 ? 10.335 12.258 -20.059 1.00 93.69 147 GLU A O 1
ATOM 1220 N N . ARG A 1 148 ? 10.579 10.113 -19.423 1.00 92.25 148 ARG A N 1
ATOM 1221 C CA . ARG A 1 148 ? 11.944 9.944 -19.950 1.00 92.25 148 ARG A CA 1
ATOM 1222 C C . ARG A 1 148 ? 12.194 8.521 -20.429 1.00 92.25 148 ARG A C 1
ATOM 1224 O O . ARG A 1 148 ? 11.622 7.578 -19.887 1.00 92.25 148 ARG A O 1
ATOM 1231 N N . ASN A 1 149 ? 13.109 8.396 -21.386 1.00 91.62 149 ASN A N 1
ATOM 1232 C CA . ASN A 1 149 ? 13.656 7.129 -21.856 1.00 91.62 149 ASN A CA 1
ATOM 1233 C C . ASN A 1 149 ? 15.181 7.181 -21.710 1.00 91.62 149 ASN A C 1
ATOM 1235 O O . ASN A 1 149 ? 15.796 8.156 -22.135 1.00 91.62 149 ASN A O 1
ATOM 1239 N N . PHE A 1 150 ? 15.769 6.138 -21.143 1.00 88.31 150 PHE A N 1
ATOM 1240 C CA . PHE A 1 150 ? 17.204 5.903 -21.103 1.00 88.31 150 PHE A CA 1
ATOM 1241 C C . PHE A 1 150 ? 17.509 4.687 -21.965 1.00 88.31 150 PHE A C 1
ATOM 1243 O O . PHE A 1 150 ? 16.771 3.699 -21.932 1.00 88.31 150 PHE A O 1
ATOM 1250 N N . THR A 1 151 ? 18.587 4.769 -22.723 1.00 84.88 151 THR A N 1
ATOM 1251 C CA . THR A 1 151 ? 19.091 3.678 -23.549 1.00 84.88 151 THR A CA 1
ATOM 1252 C C . THR A 1 151 ? 20.502 3.367 -23.107 1.00 84.88 151 THR A C 1
ATOM 1254 O O . THR A 1 151 ? 21.300 4.287 -22.940 1.00 84.88 151 THR A O 1
ATOM 1257 N N . ASP A 1 152 ? 20.786 2.087 -22.910 1.00 70.81 152 ASP A N 1
ATOM 1258 C CA . ASP A 1 152 ? 22.154 1.621 -22.728 1.00 70.81 152 ASP A CA 1
ATOM 1259 C C . ASP A 1 152 ? 22.717 1.228 -24.100 1.00 70.81 152 ASP A C 1
ATOM 1261 O O . ASP A 1 152 ? 22.073 0.478 -24.844 1.00 70.81 152 ASP A O 1
ATOM 1265 N N . GLU A 1 153 ? 23.868 1.796 -24.462 1.00 66.06 153 GLU A N 1
ATOM 1266 C CA . GLU A 1 153 ? 24.577 1.468 -25.707 1.00 66.06 153 GLU A CA 1
ATOM 1267 C C . GLU A 1 153 ? 25.295 0.120 -25.596 1.00 66.06 153 GLU A C 1
ATOM 1269 O O . GLU A 1 153 ? 25.501 -0.571 -26.602 1.00 66.06 153 GLU A O 1
ATOM 1274 N N . ASP A 1 154 ? 25.618 -0.292 -24.369 1.00 64.06 154 ASP A N 1
ATOM 1275 C CA . ASP A 1 154 ? 26.171 -1.602 -24.113 1.00 64.06 154 ASP A CA 1
ATOM 1276 C C . ASP A 1 154 ? 25.066 -2.654 -24.263 1.00 64.06 154 ASP A C 1
ATOM 1278 O O . ASP A 1 154 ? 23.914 -2.475 -23.862 1.00 64.06 154 ASP A O 1
ATOM 1282 N N . LYS A 1 155 ? 25.401 -3.795 -24.882 1.00 65.06 155 LYS A N 1
ATOM 1283 C CA . LYS A 1 155 ? 24.482 -4.931 -25.115 1.00 65.06 155 LYS A CA 1
ATOM 1284 C C . LYS A 1 155 ? 24.179 -5.691 -23.815 1.00 65.06 155 LYS A C 1
ATOM 1286 O O . LYS A 1 155 ? 24.249 -6.919 -23.761 1.00 65.06 155 LYS A O 1
ATOM 1291 N N . LEU A 1 156 ? 23.889 -4.951 -22.759 1.00 69.88 156 LEU A N 1
ATOM 1292 C CA . LEU A 1 156 ? 23.563 -5.411 -21.431 1.00 69.88 156 LEU A CA 1
ATOM 1293 C C . LEU A 1 156 ? 22.057 -5.662 -21.351 1.00 69.88 156 LEU A C 1
ATOM 1295 O O . LEU A 1 156 ? 21.229 -4.844 -21.754 1.00 69.88 156 LEU A O 1
ATOM 1299 N N . HIS A 1 157 ? 21.680 -6.825 -20.829 1.00 79.81 157 HIS A N 1
ATOM 1300 C CA . HIS A 1 157 ? 20.285 -7.145 -20.562 1.00 79.81 157 HIS A CA 1
ATOM 1301 C C . HIS A 1 157 ? 19.983 -6.870 -19.097 1.00 79.81 157 HIS A C 1
ATOM 1303 O O . HIS A 1 157 ? 20.471 -7.583 -18.222 1.00 79.81 157 HIS A O 1
ATOM 1309 N N . ILE A 1 158 ? 19.157 -5.861 -18.821 1.00 84.75 158 ILE A N 1
ATOM 1310 C CA . ILE A 1 158 ? 18.687 -5.598 -17.459 1.00 84.75 158 ILE A CA 1
ATOM 1311 C C . ILE A 1 158 ? 17.769 -6.739 -17.016 1.00 84.75 158 ILE A C 1
ATOM 1313 O O . ILE A 1 158 ? 16.755 -7.035 -17.654 1.00 84.75 158 ILE A O 1
ATOM 1317 N N . VAL A 1 159 ? 18.135 -7.372 -15.904 1.00 85.94 159 VAL A N 1
ATOM 1318 C CA . VAL A 1 159 ? 17.408 -8.503 -15.312 1.00 85.94 159 VAL A CA 1
ATOM 1319 C C . VAL A 1 159 ? 16.607 -8.059 -14.102 1.00 85.94 159 VAL A C 1
ATOM 1321 O O . VAL A 1 159 ? 15.486 -8.521 -13.904 1.00 85.94 159 VAL A O 1
ATOM 1324 N N . SER A 1 160 ? 17.153 -7.134 -13.317 1.00 90.94 160 SER A N 1
ATOM 1325 C CA . SER A 1 160 ? 16.494 -6.615 -12.127 1.00 90.94 160 SER A CA 1
ATOM 1326 C C . SER A 1 160 ? 16.742 -5.125 -11.977 1.00 90.94 160 SER A C 1
ATOM 1328 O O . SER A 1 160 ? 17.747 -4.595 -12.454 1.00 90.94 160 SER A O 1
ATOM 1330 N N . MET A 1 161 ? 15.811 -4.460 -11.308 1.00 92.94 161 MET A N 1
ATOM 1331 C CA . MET A 1 161 ? 15.894 -3.050 -10.980 1.00 92.94 161 MET A CA 1
ATOM 1332 C C . MET A 1 161 ? 15.292 -2.820 -9.611 1.00 92.94 161 MET A C 1
ATOM 1334 O O . MET A 1 161 ? 14.263 -3.416 -9.291 1.00 92.94 161 MET A O 1
ATOM 1338 N N . ASP A 1 162 ? 15.887 -1.905 -8.863 1.00 94.94 162 ASP A N 1
ATOM 1339 C CA . ASP A 1 162 ? 15.282 -1.368 -7.658 1.00 94.94 162 ASP A CA 1
ATOM 1340 C C . ASP A 1 162 ? 15.527 0.135 -7.559 1.00 94.94 162 ASP A C 1
ATOM 1342 O O . ASP A 1 162 ? 16.513 0.643 -8.093 1.00 94.94 162 ASP A O 1
ATOM 1346 N N . CYS A 1 163 ? 14.611 0.854 -6.921 1.00 93.31 163 CYS A N 1
ATOM 1347 C CA . CYS A 1 163 ? 14.739 2.290 -6.730 1.00 93.31 163 CYS A CA 1
ATOM 1348 C C . CYS A 1 163 ? 14.261 2.714 -5.350 1.00 93.31 163 CYS A C 1
ATOM 1350 O O . CYS A 1 163 ? 13.250 2.217 -4.851 1.00 93.31 163 CYS A O 1
ATOM 1352 N N . ASP A 1 164 ? 14.932 3.721 -4.808 1.00 91.81 164 ASP A N 1
ATOM 1353 C CA . ASP A 1 164 ? 14.383 4.569 -3.759 1.00 91.81 164 ASP A CA 1
ATOM 1354 C C . ASP A 1 164 ? 13.903 5.907 -4.368 1.00 91.81 164 ASP A C 1
ATOM 1356 O O . ASP A 1 164 ? 13.560 5.985 -5.559 1.00 91.81 164 ASP A O 1
ATOM 1360 N N . ASP A 1 165 ? 13.768 6.954 -3.552 1.00 87.62 165 ASP A N 1
ATOM 1361 C CA . ASP A 1 165 ? 13.326 8.269 -4.025 1.00 87.62 165 ASP A CA 1
ATOM 1362 C C . ASP A 1 165 ? 14.432 9.043 -4.782 1.00 87.62 165 ASP A C 1
ATOM 1364 O O . ASP A 1 165 ? 14.097 9.900 -5.605 1.00 87.62 165 ASP A O 1
ATOM 1368 N N . ASP A 1 166 ? 15.712 8.692 -4.600 1.00 87.06 166 ASP A N 1
ATOM 1369 C CA . ASP A 1 166 ? 16.872 9.421 -5.137 1.00 87.06 166 ASP A CA 1
ATOM 1370 C C . ASP A 1 166 ? 17.628 8.648 -6.231 1.00 87.06 166 ASP A C 1
ATOM 1372 O O . ASP A 1 166 ? 18.107 9.232 -7.209 1.00 87.06 166 ASP A O 1
ATOM 1376 N N . LEU A 1 167 ? 17.741 7.329 -6.084 1.00 90.25 167 LEU A N 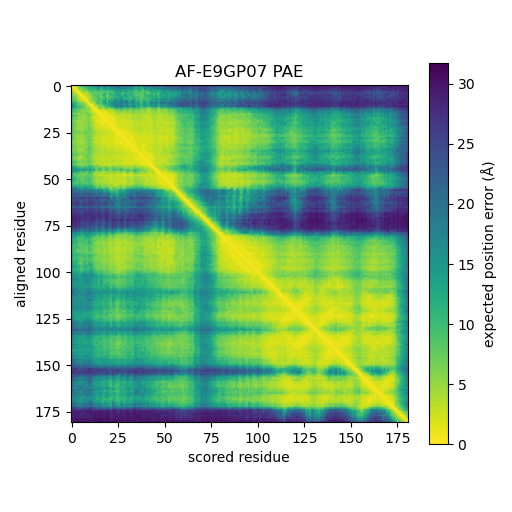1
ATOM 1377 C CA . LEU A 1 167 ? 18.587 6.455 -6.881 1.00 90.25 167 LEU A CA 1
ATOM 1378 C C . LEU A 1 167 ? 17.793 5.321 -7.525 1.00 90.25 167 LEU A C 1
ATOM 1380 O O . LEU A 1 167 ? 16.874 4.730 -6.957 1.00 90.25 167 LEU A O 1
ATOM 1384 N N . LEU A 1 168 ? 18.221 4.982 -8.740 1.00 91.31 168 LEU A N 1
ATOM 1385 C CA . LEU A 1 168 ? 17.802 3.789 -9.456 1.00 91.31 168 LEU A CA 1
ATOM 1386 C C . LEU A 1 168 ? 19.015 2.881 -9.635 1.00 91.31 168 LEU A C 1
ATOM 1388 O O . LEU A 1 168 ? 20.001 3.274 -10.257 1.00 91.31 168 LEU A O 1
ATOM 1392 N N . VAL A 1 169 ? 18.914 1.655 -9.135 1.00 91.88 169 VAL A N 1
ATOM 1393 C CA . VAL A 1 169 ? 19.934 0.621 -9.286 1.00 91.88 169 VAL A CA 1
ATOM 1394 C C . VAL A 1 169 ? 19.443 -0.406 -10.293 1.00 91.88 169 VAL A C 1
ATOM 1396 O O . VAL A 1 169 ? 18.374 -1.000 -10.148 1.00 91.88 169 VAL A O 1
ATOM 1399 N N . THR A 1 170 ? 20.240 -0.630 -11.330 1.00 90.62 170 THR A N 1
ATOM 1400 C CA . THR A 1 170 ? 19.976 -1.627 -12.368 1.00 90.62 170 THR A CA 1
ATOM 1401 C C . THR A 1 170 ? 20.997 -2.745 -12.264 1.00 90.62 170 THR A C 1
ATOM 1403 O O . THR A 1 170 ? 22.195 -2.484 -12.193 1.00 90.62 170 THR A O 1
ATOM 1406 N N . MET A 1 171 ? 20.535 -3.990 -12.319 1.00 89.31 171 MET A N 1
ATOM 1407 C CA . MET A 1 171 ? 21.403 -5.151 -12.466 1.00 89.31 171 MET A CA 1
ATOM 1408 C C . MET A 1 171 ? 21.245 -5.720 -13.870 1.00 89.31 171 MET A C 1
ATOM 1410 O O . MET A 1 171 ? 20.143 -6.112 -14.276 1.00 89.31 171 MET A O 1
ATOM 1414 N N . SER A 1 172 ? 22.353 -5.773 -14.598 1.00 86.94 172 SER A N 1
ATOM 1415 C CA . SER A 1 172 ? 22.422 -6.288 -15.956 1.00 86.94 172 SER A CA 1
ATOM 1416 C C . SER A 1 172 ? 23.304 -7.529 -16.056 1.00 86.94 172 SER A C 1
ATOM 1418 O O . SER A 1 172 ? 24.149 -7.797 -15.203 1.00 86.94 172 SER A O 1
ATOM 1420 N N . ILE A 1 173 ? 23.064 -8.315 -17.102 1.00 83.69 173 ILE A N 1
ATOM 1421 C CA . ILE A 1 173 ? 23.907 -9.437 -17.504 1.00 83.69 173 ILE A CA 1
ATOM 1422 C C . ILE A 1 173 ? 24.388 -9.159 -18.926 1.00 83.69 173 ILE A C 1
ATOM 1424 O O . ILE A 1 173 ? 23.595 -8.740 -19.777 1.00 83.69 173 IL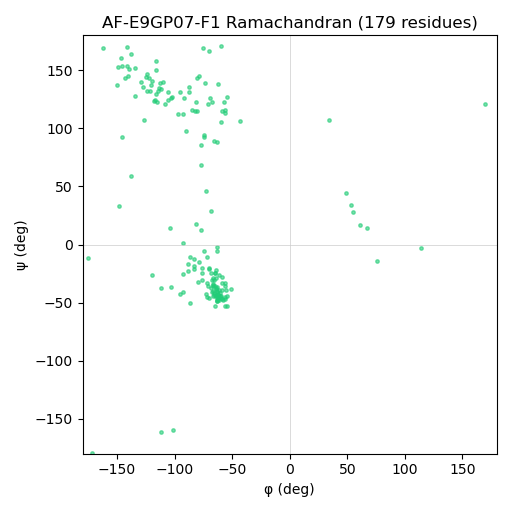E A O 1
ATOM 1428 N N . ASP A 1 174 ? 25.669 -9.417 -19.188 1.00 75.75 174 ASP A N 1
ATOM 1429 C CA . ASP A 1 174 ? 26.215 -9.416 -20.543 1.00 75.75 174 ASP A CA 1
ATOM 1430 C C . ASP A 1 174 ? 25.413 -10.368 -21.432 1.00 75.75 174 ASP A C 1
ATOM 1432 O O . ASP A 1 174 ? 25.249 -11.553 -21.119 1.00 75.75 174 ASP A O 1
ATOM 1436 N N . ALA A 1 175 ? 24.929 -9.874 -22.574 1.00 63.34 175 ALA A N 1
ATOM 1437 C CA . ALA A 1 175 ? 24.437 -10.756 -23.619 1.00 63.34 175 ALA A CA 1
ATOM 1438 C C . ALA A 1 175 ? 25.563 -11.732 -23.982 1.00 63.34 175 ALA A C 1
ATOM 1440 O O . ALA A 1 175 ? 26.617 -11.304 -24.456 1.00 63.34 175 ALA A O 1
ATOM 1441 N N . TRP A 1 176 ? 25.352 -13.028 -23.726 1.00 51.09 176 TRP A N 1
ATOM 1442 C CA . TRP A 1 176 ? 26.296 -14.101 -24.040 1.00 51.09 176 TRP A CA 1
ATOM 1443 C C . TRP A 1 176 ? 26.887 -13.886 -25.439 1.00 51.09 176 TRP A C 1
ATOM 1445 O O . TRP A 1 176 ? 26.217 -14.104 -26.448 1.00 51.09 176 TRP A O 1
ATOM 1455 N N . ARG A 1 177 ? 28.152 -13.457 -25.511 1.00 51.75 177 ARG A N 1
ATOM 1456 C CA . ARG A 1 177 ? 28.925 -13.538 -26.749 1.00 51.75 177 ARG A CA 1
ATOM 1457 C C . ARG A 1 177 ? 29.421 -14.980 -26.838 1.00 51.75 177 ARG A C 1
ATOM 1459 O O . ARG A 1 177 ? 30.210 -15.362 -25.971 1.00 51.75 177 ARG A O 1
ATOM 1466 N N . PRO A 1 178 ? 29.007 -15.800 -27.822 1.00 44.72 178 PRO A N 1
ATOM 1467 C CA . PRO A 1 178 ? 29.709 -17.049 -28.076 1.00 44.72 178 PRO A CA 1
ATOM 1468 C C . PRO A 1 178 ? 31.162 -16.696 -28.417 1.00 44.72 178 PRO A C 1
ATOM 1470 O O . PRO A 1 178 ? 31.449 -16.153 -29.480 1.00 44.72 178 PRO A O 1
ATOM 1473 N N . ARG A 1 179 ? 32.083 -16.932 -27.476 1.00 40.66 179 ARG A N 1
ATOM 1474 C CA . ARG A 1 179 ? 33.528 -16.793 -27.690 1.00 40.66 179 ARG A CA 1
ATOM 1475 C C . ARG A 1 179 ? 34.033 -18.007 -28.469 1.00 40.66 179 ARG A C 1
ATOM 1477 O O . ARG A 1 179 ? 34.733 -18.834 -27.904 1.00 40.66 179 ARG A O 1
ATOM 1484 N N . PHE A 1 180 ? 33.646 -18.134 -29.734 1.00 44.72 180 PHE A N 1
ATOM 1485 C CA . PHE A 1 180 ? 34.255 -19.092 -30.658 1.00 44.72 180 PHE A CA 1
ATOM 1486 C C . PHE A 1 180 ? 34.290 -18.504 -32.070 1.00 44.72 180 PHE A C 1
ATOM 1488 O O . PHE A 1 180 ? 33.327 -18.638 -32.820 1.00 44.72 180 PHE A O 1
ATOM 1495 N N . THR A 1 181 ? 35.411 -17.863 -32.398 1.00 41.56 181 THR A N 1
ATOM 1496 C CA . THR A 1 181 ? 36.009 -17.785 -33.742 1.00 4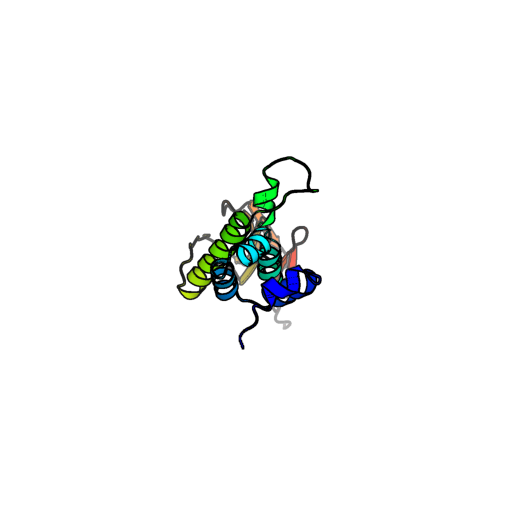1.56 181 THR A CA 1
ATOM 1497 C C . THR A 1 181 ? 37.511 -17.710 -33.569 1.00 41.56 181 THR A C 1
ATOM 1499 O O . THR A 1 181 ? 37.927 -16.839 -32.767 1.00 41.56 181 THR A O 1
#

Nearest PDB structures (foldseek):
  6m93-assembly1_A  TM=6.506E-01  e=4.980E-08  Homo sapiens
  3nom-assembly2_B  TM=6.954E-01  e=7.319E-02  Zymomonas mobilis subsp. mobilis ATCC 10988
  3mbr-assembly1_X  TM=7.085E-01  e=2.576E-01  Xanthomonas campestris pv. campestris
  6rxt-assembly1_UQ  TM=8.104E-01  e=5.959E-01  Thermochaetoides thermophila
  6szw-assembly1_C  TM=5.559E-01  e=3.005E+00  Homo sapiens

Mean predicted aligned error: 11.73 Å

InterPro domains:
  IPR001810 F-box domain [PF12937] (16-53)
  IPR001810 F-box domain [PS50181] (6-52)
  IPR001810 F-box domain [SM00256] (13-52)
  IPR036047 F-box-like domain superfamily [SSF81383] (15-92)
  IPR050995 WD repeat and F-box domain-containing protein [PTHR14604] (10-174)

Foldseek 3Di:
DDDPVLVVCVVPHLVVVLVVLLVDAPVVLVVQLVPDVVSVVSVQLVPSLVSNCVVVVVVPPPCLCVVVVVDDDDPPDPSPTNVSSVVVVVVVVVVVVCVVVVVDDDDDADDPPFQEWEDEPFWIWTWDADPQWIKIWIAGPPVRDTDDIDIDPASWAFNYWYDYPPDIDTDTDHDDDPPDD

Sequence (181 aa):
MESNILSSLKGGYPHLTEKILNLLDARSLANAELVCRQWRSFIADGRCWKKYLLSKKVTSIPNIFSWAEYSGDNESERHHNKQDWMKIHNFYQKLEDNWRSASCRQQKIVNYKAKCFSMNTTKIFTAGYVENQCIIKTWNRKSLHCERNFTDEDKLHIVSMDCDDDLLVTMSIDAWRPRFT

Radius of gyration: 26.19 Å; Cα contacts (8 Å, |Δi|>4): 199; chains: 1; bounding box: 58×44×77 Å

Organism: Daphnia pulex (NCBI:txid6669)

Solvent-accessible surface area (backbone atoms only — not comparable to full-atom values): 11046 Å² total; per-residue (Å²): 137,89,73,64,62,65,72,60,31,68,80,79,38,62,69,55,50,50,55,58,56,55,72,44,52,75,67,57,45,56,53,46,38,72,72,39,75,67,47,26,56,65,47,50,67,14,56,46,53,50,51,46,47,56,71,69,63,64,75,77,56,89,51,76,58,55,76,60,60,80,52,94,73,74,92,86,72,78,76,60,45,42,67,60,49,48,52,54,51,52,50,49,52,52,50,52,50,26,63,76,66,67,63,70,90,86,81,86,78,93,72,75,78,60,70,36,60,35,59,45,94,60,37,34,39,36,32,30,74,54,97,88,32,29,39,37,37,35,25,35,63,85,82,62,45,79,75,48,77,47,71,48,88,57,66,41,45,70,66,44,49,47,48,57,92,88,51,76,51,76,43,64,43,76,58,83,70,83,92,77,132

pLDDT: mean 77.3, std 16.56, range [37.19, 95.94]